Protein AF-A0A7C2SHT8-F1 (afdb_monomer_lite)

pLDDT: mean 88.05, std 17.6, range [36.91, 98.94]

Radius of gyration: 25.27 Å; chains: 1; bounding box: 117×39×57 Å

Secondary structure (DSSP, 8-state):
---------------------------PPP---EEEEEESS----TTPPTT---B-S--HHHHHHHHHHT-SSEEEEEES-B--HHHHHHHHHHHHTT-EEEEEE----SS-TT---HHHHHHHHHHHHHHHHHTTTTTT-TTSTTPPEEEESS-EEPP--HHHHHHTT--SS-TTSPEEEEEETTEEEEEEEEE-BPBP-TTT-SSEE--TTS----EEEEETTTEEEEES--BSHHHHTSSHHHHHHT---S---EEEEEE-HHHHHHHHHHHHHHHTSSSSS---

Sequence (288 aa):
MKSSYKNFVVVLLSVIFFSSCTKEIVKQQDFPSEINVYFNKDADTSYAFPNNKANFYVNFEDKLIHRINNASSTIDMMAYEINLPRLINSLITRASEGIQIRFIIDAKSYEEEFDDDTTSIERYTLMRLYLEQMSRGKDNIPGTDDDIMLLSDSPILAVADSTLRKKFNLPPLPIGYKRVNLKIGNKEISGHLLVDAELKDPRSCSNCYYSPGYQMHNKFAIIDTQWVFTGSWNFTVTGLYGSVEEMVRGELNGNQNHIIEIRNRDLSHIYLTEFNEMWGGSQFQPNP

Foldseek 3Di:
DDDDDDDDDDPDPDPPPPPPPPPPPPPPDDDDKDKAKEWCADDDQPPPDVPGGHHYVDQPLVVVLVLLQVFDAEKEWEFAAAQAVVSLVSLLVSQVVQHQAEYEYQQDACDPPPDPDPVVNVRNLSRLLSLQCQQCRPVLAHPDSSHHAYAYQWWHAHDQCLVVNVVSVHHSGSPNFDWDWAAEPNDTDTHGTSHYYDADPVVVDDRYHYHSPPTPHFGWMQGPLFKIKGWNAGNDCQRAQNDPVSVVVVHRPHDTIMMMIIGDNVVSVVVVVVSQVRQVHDDSHRDD

Structure (mmCIF, N/CA/C/O backbone):
data_AF-A0A7C2SHT8-F1
#
_entry.id   AF-A0A7C2SHT8-F1
#
loop_
_atom_site.group_PDB
_atom_site.id
_atom_site.type_symbol
_atom_site.label_atom_id
_atom_site.label_alt_id
_atom_site.label_comp_id
_atom_site.label_asym_id
_atom_site.label_entity_id
_atom_site.label_seq_id
_atom_site.pdbx_PDB_ins_code
_atom_site.Cartn_x
_atom_site.Cartn_y
_atom_site.Cartn_z
_atom_site.occupancy
_atom_site.B_iso_or_equiv
_atom_site.auth_seq_id
_atom_site.auth_comp_id
_atom_site.auth_asym_id
_atom_site.auth_atom_id
_atom_site.pdbx_PDB_model_num
ATOM 1 N N . MET A 1 1 ? -92.303 1.517 -12.898 1.00 39.50 1 MET A N 1
ATOM 2 C CA . MET A 1 1 ? -91.875 0.771 -14.104 1.00 39.50 1 MET A CA 1
ATOM 3 C C . MET A 1 1 ? -90.355 0.752 -14.135 1.00 39.50 1 MET A C 1
ATOM 5 O O . MET A 1 1 ? -89.749 1.765 -13.824 1.00 39.50 1 MET A O 1
ATOM 9 N N . LYS A 1 2 ? -89.777 -0.429 -14.374 1.00 39.84 2 LYS A N 1
ATOM 10 C CA . LYS A 1 2 ? -88.358 -0.785 -14.208 1.00 39.84 2 LYS A CA 1
ATOM 11 C C . LYS A 1 2 ? -87.400 0.187 -14.919 1.00 39.84 2 LYS A C 1
ATOM 13 O O . LYS A 1 2 ? -87.577 0.433 -16.105 1.00 39.84 2 LYS A O 1
ATOM 18 N N . SER A 1 3 ? -86.338 0.621 -14.240 1.00 36.91 3 SER A N 1
ATOM 19 C CA . SER A 1 3 ? -85.087 1.008 -14.903 1.00 36.91 3 SER A CA 1
ATOM 20 C C . SER A 1 3 ? -83.897 0.536 -14.072 1.00 36.91 3 SER A C 1
ATOM 22 O O . SER A 1 3 ? -83.869 0.670 -12.853 1.00 36.91 3 SER A O 1
ATOM 24 N N . SER A 1 4 ? -82.981 -0.116 -14.774 1.00 38.72 4 SER A N 1
ATOM 25 C CA . SER A 1 4 ? -81.871 -0.935 -14.304 1.00 38.72 4 SER A CA 1
ATOM 26 C C . SER A 1 4 ? -80.697 -0.078 -13.831 1.00 38.72 4 SER A C 1
ATOM 28 O O . SER A 1 4 ? -80.194 0.742 -14.595 1.00 38.72 4 SER A O 1
ATOM 30 N N . TYR A 1 5 ? -80.179 -0.341 -12.630 1.00 42.16 5 TYR A N 1
ATOM 31 C CA . TYR A 1 5 ? -78.836 0.097 -12.248 1.00 42.16 5 TYR A CA 1
ATOM 32 C C . TYR A 1 5 ? -77.812 -0.722 -13.046 1.00 42.16 5 TYR A C 1
ATOM 34 O O . TYR A 1 5 ? -77.812 -1.951 -12.985 1.00 42.16 5 TYR A O 1
ATOM 42 N N . LYS A 1 6 ? -76.973 -0.056 -13.846 1.00 43.25 6 LYS A N 1
ATOM 43 C CA . LYS A 1 6 ? -75.792 -0.668 -14.468 1.00 43.25 6 LYS A CA 1
ATOM 44 C C . LYS A 1 6 ? -74.603 -0.452 -13.534 1.00 43.25 6 LYS A C 1
ATOM 46 O O . LYS A 1 6 ? -74.179 0.682 -13.339 1.00 43.25 6 LYS A O 1
ATOM 51 N N . ASN A 1 7 ? -74.074 -1.539 -12.979 1.00 39.72 7 ASN A N 1
ATOM 52 C CA . ASN A 1 7 ? -72.793 -1.539 -12.277 1.00 39.72 7 ASN A CA 1
ATOM 53 C C . ASN A 1 7 ? -71.671 -1.276 -13.291 1.00 39.72 7 ASN A C 1
ATOM 55 O O . ASN A 1 7 ? -71.477 -2.064 -14.216 1.00 39.72 7 ASN A O 1
ATOM 59 N N . PHE A 1 8 ? -70.938 -0.177 -13.123 1.00 40.19 8 PHE A N 1
ATOM 60 C CA . PHE A 1 8 ? -69.673 0.054 -13.816 1.00 40.19 8 PHE A CA 1
ATOM 61 C C . PHE A 1 8 ? -68.566 -0.639 -13.016 1.00 40.19 8 PHE A C 1
ATOM 63 O O . PHE A 1 8 ? -68.214 -0.198 -11.925 1.00 40.19 8 PHE A O 1
ATOM 70 N N . VAL A 1 9 ? -68.036 -1.743 -13.540 1.00 42.69 9 VAL A N 1
ATOM 71 C CA . VAL A 1 9 ? -66.807 -2.356 -13.027 1.00 42.69 9 VAL A CA 1
ATOM 72 C C . VAL A 1 9 ? -65.640 -1.674 -13.735 1.00 42.69 9 VAL A C 1
ATOM 74 O O . VAL A 1 9 ? -65.467 -1.833 -14.941 1.00 42.69 9 VAL A O 1
ATOM 77 N N . VAL A 1 10 ? -64.852 -0.893 -12.997 1.00 44.25 10 VAL A N 1
ATOM 78 C CA . VAL A 1 10 ? -63.554 -0.400 -13.471 1.00 44.25 10 VAL A CA 1
ATOM 79 C C . VAL A 1 10 ? -62.559 -1.547 -13.316 1.00 44.25 10 VAL A C 1
ATOM 81 O O . VAL A 1 10 ? -62.163 -1.885 -12.204 1.00 44.25 10 VAL A O 1
ATOM 84 N N . VAL A 1 11 ? -62.181 -2.180 -14.426 1.00 42.53 11 VAL A N 1
ATOM 85 C CA . VAL A 1 11 ? -61.075 -3.144 -14.448 1.00 42.53 11 VAL A CA 1
ATOM 86 C C . VAL A 1 11 ? -59.777 -2.344 -14.521 1.00 42.53 11 VAL A C 1
ATOM 88 O O . VAL A 1 11 ? -59.417 -1.831 -15.578 1.00 42.53 11 VAL A O 1
ATOM 91 N N . LEU A 1 12 ? -59.089 -2.201 -13.387 1.00 42.59 12 LEU A N 1
ATOM 92 C CA . LEU A 1 12 ? -57.719 -1.695 -13.356 1.00 42.59 12 LEU A CA 1
ATOM 93 C C . LEU A 1 12 ? -56.803 -2.815 -13.880 1.00 42.59 12 LEU A C 1
ATOM 95 O O . LEU A 1 12 ? -56.555 -3.798 -13.185 1.00 42.59 12 LEU A O 1
ATOM 99 N N . LEU A 1 13 ? -56.338 -2.697 -15.123 1.00 38.59 13 LEU A N 1
ATOM 100 C CA . LEU A 1 13 ? -55.290 -3.559 -15.672 1.00 38.59 13 LEU A CA 1
ATOM 101 C C . LEU A 1 13 ? -53.957 -3.171 -15.021 1.00 38.59 13 LEU A C 1
ATOM 103 O O . LEU A 1 13 ? -53.279 -2.243 -15.456 1.00 38.59 13 LEU A O 1
ATOM 107 N N . SER A 1 14 ? -53.591 -3.869 -13.949 1.00 44.12 14 SER A N 1
ATOM 108 C CA . SER A 1 14 ? -52.241 -3.842 -13.395 1.00 44.12 14 SER A CA 1
ATOM 109 C C . SER A 1 14 ? -51.294 -4.541 -14.373 1.00 44.12 14 SER A C 1
ATOM 111 O O . SER A 1 14 ? -51.242 -5.767 -14.459 1.00 44.12 14 SER A O 1
ATOM 113 N N . VAL A 1 15 ? -50.543 -3.750 -15.141 1.00 45.53 15 VAL A N 1
ATOM 114 C CA . VAL A 1 15 ? -49.421 -4.248 -15.943 1.00 45.53 15 VAL A CA 1
ATOM 115 C C . VAL A 1 15 ? -48.313 -4.657 -14.975 1.00 45.53 15 VAL A C 1
ATOM 117 O O . VAL A 1 15 ? -47.564 -3.823 -14.471 1.00 45.53 15 VAL A O 1
ATOM 120 N N . ILE A 1 16 ? -48.241 -5.951 -14.671 1.00 48.62 16 ILE A N 1
ATOM 121 C CA . ILE A 1 16 ? -47.122 -6.542 -13.940 1.00 48.62 16 ILE A CA 1
ATOM 122 C C . ILE A 1 16 ? -45.951 -6.614 -14.921 1.00 48.62 16 ILE A C 1
ATOM 124 O O . ILE A 1 16 ? -45.905 -7.487 -15.788 1.00 48.62 16 ILE A O 1
ATOM 128 N N . PHE A 1 17 ? -45.009 -5.677 -14.808 1.00 41.19 17 PHE A N 1
ATOM 129 C CA . PHE A 1 17 ? -43.711 -5.803 -15.462 1.00 41.19 17 PHE A CA 1
ATOM 130 C C . PHE A 1 17 ? -42.945 -6.941 -14.785 1.00 41.19 17 PHE A C 1
ATOM 132 O O . PHE A 1 17 ? -42.323 -6.762 -13.740 1.00 41.19 17 PHE A O 1
ATOM 139 N N . PHE A 1 18 ? -42.981 -8.128 -15.388 1.00 38.00 18 PHE A N 1
ATOM 140 C CA . PHE A 1 18 ? -41.980 -9.148 -15.117 1.00 38.00 18 PHE A CA 1
ATOM 141 C C . PHE A 1 18 ? -40.659 -8.659 -15.714 1.00 38.00 18 PHE A C 1
ATOM 143 O O . PHE A 1 18 ? -40.374 -8.884 -16.888 1.00 38.00 18 PHE A O 1
ATOM 150 N N . SER A 1 19 ? -39.859 -7.956 -14.910 1.00 46.59 19 SER A N 1
ATOM 151 C CA . SER A 1 19 ? -38.436 -7.803 -15.198 1.00 46.59 19 SER A CA 1
ATOM 152 C C . SER A 1 19 ? -37.807 -9.184 -15.049 1.00 46.59 19 SER A C 1
ATOM 154 O O . SER A 1 19 ? -37.455 -9.625 -13.954 1.00 46.59 19 SER A O 1
ATOM 156 N N . SER A 1 20 ? -37.765 -9.924 -16.154 1.00 41.34 20 SER A N 1
ATOM 157 C CA . SER A 1 20 ? -36.906 -11.090 -16.270 1.00 41.34 20 SER A CA 1
ATOM 158 C C . SER A 1 20 ? -35.480 -10.579 -16.132 1.00 41.34 20 SER A C 1
ATOM 160 O O . SER A 1 20 ? -34.930 -10.017 -17.076 1.00 41.34 20 SER A O 1
ATOM 162 N N . CYS A 1 21 ? -34.888 -10.755 -14.952 1.00 50.38 21 CYS A N 1
ATOM 163 C CA . CYS A 1 21 ? -33.457 -10.592 -14.758 1.00 50.38 21 CYS A CA 1
ATOM 164 C C . CYS A 1 21 ? -32.767 -11.727 -15.523 1.00 50.38 21 CYS A C 1
ATOM 166 O O . CYS A 1 21 ? -32.438 -12.780 -14.975 1.00 50.38 21 CYS A O 1
ATOM 168 N N . THR A 1 22 ? -32.616 -11.554 -16.834 1.00 45.22 22 THR A N 1
ATOM 169 C CA . THR A 1 22 ? -31.641 -12.315 -17.596 1.00 45.22 22 THR A CA 1
ATOM 170 C C . THR A 1 22 ? -30.290 -11.914 -17.033 1.00 45.22 22 THR A C 1
ATOM 172 O O . THR A 1 22 ? -29.850 -10.783 -17.230 1.00 45.22 22 THR A O 1
ATOM 175 N N . LYS A 1 23 ? -29.630 -12.831 -16.316 1.00 45.66 23 LYS A N 1
ATOM 176 C CA . LYS A 1 23 ? -28.174 -12.789 -16.195 1.00 45.66 23 LYS A CA 1
ATOM 177 C C . LYS A 1 23 ? -27.640 -12.898 -17.618 1.00 45.66 23 LYS A C 1
ATOM 179 O O . LYS A 1 23 ? -27.427 -14.002 -18.114 1.00 45.66 23 LYS A O 1
ATOM 184 N N . GLU A 1 24 ? -27.495 -11.768 -18.304 1.00 42.88 24 GLU A N 1
ATOM 185 C CA . GLU A 1 24 ? -26.560 -11.706 -19.409 1.00 42.88 24 GLU A CA 1
ATOM 186 C C . GLU A 1 24 ? -25.228 -12.138 -18.812 1.00 42.88 24 GLU A C 1
ATOM 188 O O . GLU A 1 24 ? -24.682 -11.499 -17.912 1.00 42.88 24 GLU A O 1
ATOM 193 N N . ILE A 1 25 ? -24.750 -13.297 -19.253 1.00 46.72 25 ILE A N 1
ATOM 194 C CA . ILE A 1 25 ? -23.354 -13.651 -19.088 1.00 46.72 25 ILE A CA 1
ATOM 195 C C . ILE A 1 25 ? -22.633 -12.604 -19.926 1.00 46.72 25 ILE A C 1
ATOM 197 O O . ILE A 1 25 ? -22.494 -12.766 -21.138 1.00 46.72 25 ILE A O 1
ATOM 201 N N . VAL A 1 26 ? -22.254 -11.489 -19.299 1.00 46.22 26 VAL A N 1
ATOM 202 C CA . VAL A 1 26 ? -21.296 -10.559 -19.880 1.00 46.22 26 VAL A CA 1
ATOM 203 C C . VAL A 1 26 ? -20.081 -11.425 -20.163 1.00 46.22 26 VAL A C 1
ATOM 205 O O . VAL A 1 26 ? -19.393 -11.859 -19.240 1.00 46.22 26 VAL A O 1
ATOM 208 N N . LYS A 1 27 ? -19.867 -11.772 -21.436 1.00 46.16 27 LYS A N 1
ATOM 209 C CA . LYS A 1 27 ? -18.606 -12.362 -21.867 1.00 46.16 27 LYS A CA 1
ATOM 210 C C . LYS A 1 27 ? -17.545 -11.348 -21.476 1.00 46.16 27 LYS A C 1
ATOM 212 O O . LYS A 1 27 ? -17.446 -10.291 -22.094 1.00 46.16 27 LYS A O 1
ATOM 217 N N . GLN A 1 28 ? -16.831 -11.643 -20.395 1.00 62.34 28 GLN A N 1
ATOM 218 C CA . GLN A 1 28 ? -15.753 -10.808 -19.905 1.00 62.34 28 GLN A CA 1
ATOM 219 C C . GLN A 1 28 ? -14.772 -10.650 -21.063 1.00 62.34 28 GLN A C 1
ATOM 221 O O . GLN A 1 28 ? -14.310 -11.652 -21.603 1.00 62.34 28 GLN A O 1
ATOM 226 N N . GLN A 1 29 ? -14.553 -9.411 -21.504 1.00 66.38 29 GLN A N 1
ATOM 227 C CA . GLN A 1 29 ? -13.838 -9.118 -22.742 1.00 66.38 29 GLN A CA 1
ATOM 228 C C . GLN A 1 29 ? -12.510 -9.886 -22.788 1.00 66.38 29 GLN A C 1
ATOM 230 O O . GLN A 1 29 ? -11.730 -9.845 -21.831 1.00 66.38 29 GLN A O 1
ATOM 235 N N . ASP A 1 30 ? -12.279 -10.618 -23.877 1.00 79.75 30 ASP A N 1
ATOM 236 C CA . ASP A 1 30 ? -11.004 -11.293 -24.097 1.00 79.75 30 ASP A CA 1
ATOM 237 C C . ASP A 1 30 ? -9.918 -10.234 -24.310 1.00 79.75 30 ASP 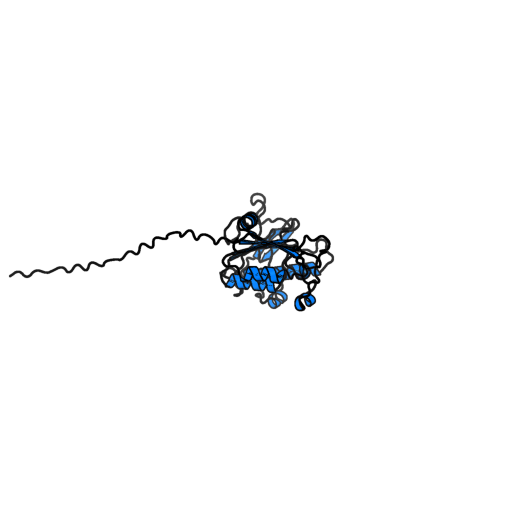A C 1
ATOM 239 O O . ASP A 1 30 ? -10.083 -9.293 -25.092 1.00 79.75 30 ASP A O 1
ATOM 243 N N . PHE A 1 31 ? -8.805 -10.382 -23.597 1.00 85.81 31 PHE A N 1
ATOM 244 C CA . PHE A 1 31 ? -7.618 -9.553 -23.754 1.00 85.81 31 PHE A CA 1
ATOM 245 C C . PHE A 1 31 ? -6.373 -10.436 -23.869 1.00 85.81 31 PHE A C 1
ATOM 247 O O . PHE A 1 31 ? -6.332 -11.517 -23.273 1.00 85.81 31 PHE A O 1
ATOM 254 N N . PRO A 1 32 ? -5.357 -10.005 -24.638 1.00 90.00 32 PRO A N 1
ATOM 255 C CA . PRO A 1 32 ? -4.105 -10.741 -24.725 1.00 90.00 32 PRO A CA 1
ATOM 256 C C . PRO A 1 32 ? -3.432 -10.800 -23.352 1.00 90.00 32 PRO A C 1
ATOM 258 O O . PRO A 1 32 ? -3.502 -9.848 -22.574 1.00 90.00 32 PRO A O 1
ATOM 261 N N . SER A 1 33 ? -2.774 -11.926 -23.073 1.00 94.94 33 SER A N 1
ATOM 262 C CA . SER A 1 33 ? -1.916 -12.030 -21.897 1.00 94.94 33 SER A CA 1
ATOM 263 C C . SER A 1 33 ? -0.585 -11.336 -22.149 1.00 94.94 33 SER A C 1
ATOM 265 O O . SER A 1 33 ? 0.016 -11.519 -23.207 1.00 94.94 33 SER A O 1
ATOM 267 N N . GLU A 1 34 ? -0.113 -10.576 -21.169 1.00 95.25 34 GLU A N 1
ATOM 268 C CA . GLU A 1 34 ? 1.172 -9.877 -21.226 1.00 95.25 34 GLU A CA 1
ATOM 269 C C . GLU A 1 34 ? 1.879 -9.937 -19.873 1.00 95.25 34 GLU A C 1
ATOM 271 O O . GLU A 1 34 ? 1.242 -9.959 -18.819 1.00 95.25 34 GLU A O 1
ATOM 276 N N . ILE A 1 35 ? 3.210 -9.985 -19.924 1.00 96.38 35 ILE A N 1
ATOM 277 C CA . ILE A 1 35 ? 4.089 -9.878 -18.762 1.00 96.38 35 ILE A CA 1
ATOM 278 C C . ILE A 1 35 ? 5.149 -8.843 -19.114 1.00 96.38 35 ILE A C 1
ATOM 280 O O . ILE A 1 35 ? 5.954 -9.054 -20.021 1.00 96.38 35 ILE A O 1
ATOM 284 N N . ASN A 1 36 ? 5.151 -7.734 -18.386 1.00 96.00 36 ASN A N 1
ATOM 285 C CA . ASN A 1 36 ? 6.115 -6.660 -18.536 1.00 96.00 36 ASN A CA 1
ATOM 286 C C . ASN A 1 36 ? 7.002 -6.604 -17.292 1.00 96.00 36 ASN A C 1
ATOM 288 O O . ASN A 1 36 ? 6.507 -6.479 -16.175 1.00 96.00 36 ASN A O 1
ATOM 292 N N . VAL A 1 37 ? 8.318 -6.674 -17.486 1.00 96.94 37 VAL A N 1
ATOM 293 C CA . VAL A 1 37 ? 9.300 -6.549 -16.401 1.00 96.94 37 VAL A CA 1
ATOM 294 C C . VAL A 1 37 ? 9.966 -5.185 -16.496 1.00 96.94 37 VAL A C 1
ATOM 296 O O . VAL A 1 37 ? 10.415 -4.786 -17.578 1.00 96.94 37 VAL A O 1
ATOM 299 N N . TYR A 1 38 ? 10.032 -4.482 -15.366 1.00 97.81 38 TYR A N 1
ATOM 300 C CA . TYR A 1 38 ? 10.606 -3.146 -15.270 1.00 97.81 38 TYR A CA 1
ATOM 301 C C . TYR A 1 38 ? 11.614 -3.049 -14.125 1.00 97.81 38 TYR A C 1
ATOM 303 O O . TYR A 1 38 ? 11.403 -3.602 -13.048 1.00 97.81 38 TYR A O 1
ATOM 311 N N . PHE A 1 39 ? 12.673 -2.277 -14.350 1.00 97.94 39 PHE A N 1
ATOM 312 C CA . PHE A 1 39 ? 13.717 -1.946 -13.384 1.00 97.94 39 PHE A CA 1
ATOM 313 C C . PHE A 1 39 ? 13.749 -0.426 -13.180 1.00 97.94 39 PHE A C 1
ATOM 315 O O . PHE A 1 39 ? 13.613 0.337 -14.139 1.00 97.94 39 PHE A O 1
ATOM 322 N N . ASN A 1 40 ? 13.931 0.045 -11.946 1.00 97.12 40 ASN A N 1
ATOM 323 C CA . ASN A 1 40 ? 14.030 1.485 -11.660 1.00 97.12 40 ASN A CA 1
ATOM 324 C C . ASN A 1 40 ? 15.451 2.023 -11.882 1.00 97.12 40 ASN A C 1
ATOM 326 O O . ASN A 1 40 ? 15.656 3.229 -11.985 1.00 97.12 40 ASN A O 1
ATOM 330 N N . LYS A 1 41 ? 16.424 1.118 -11.977 1.00 95.62 41 LYS A N 1
ATOM 331 C CA . LYS A 1 41 ? 17.848 1.381 -12.198 1.00 95.62 41 LYS A CA 1
ATOM 332 C C . LYS A 1 41 ? 18.305 0.693 -13.472 1.00 95.62 41 LYS A C 1
ATOM 334 O O . LYS A 1 41 ? 17.548 -0.094 -14.034 1.00 95.62 41 LYS A O 1
ATOM 339 N N . ASP A 1 42 ? 19.506 1.026 -13.923 1.00 94.00 42 ASP A N 1
ATOM 340 C CA . ASP A 1 42 ? 20.117 0.485 -15.129 1.00 94.00 42 ASP A CA 1
ATOM 341 C C . ASP A 1 42 ? 20.181 -1.046 -15.137 1.00 94.00 42 ASP A C 1
ATOM 343 O O . ASP A 1 42 ? 20.264 -1.706 -14.103 1.00 94.00 42 ASP A O 1
ATOM 347 N N . ALA A 1 43 ? 20.137 -1.601 -16.346 1.00 91.56 43 ALA A N 1
ATOM 348 C CA . ALA A 1 43 ? 20.284 -3.024 -16.595 1.00 91.56 43 ALA A CA 1
ATOM 349 C C . ALA A 1 43 ? 21.347 -3.243 -17.677 1.00 91.56 43 ALA A C 1
ATOM 351 O O . ALA A 1 43 ? 21.345 -2.564 -18.708 1.00 91.56 43 ALA A O 1
ATOM 352 N N . ASP A 1 44 ? 22.228 -4.222 -17.468 1.00 92.12 44 ASP A N 1
ATOM 353 C CA . ASP A 1 44 ? 23.159 -4.662 -18.504 1.00 92.12 44 ASP A CA 1
ATOM 354 C C . ASP A 1 44 ? 22.382 -5.370 -19.625 1.00 92.12 44 ASP A C 1
ATOM 356 O O . ASP A 1 44 ? 21.776 -6.424 -19.431 1.00 92.12 44 ASP A O 1
ATOM 360 N N . THR A 1 45 ? 22.391 -4.769 -20.815 1.00 93.44 45 THR A N 1
ATOM 361 C CA . THR A 1 45 ? 21.679 -5.285 -21.994 1.00 93.44 45 THR A CA 1
ATOM 362 C C . THR A 1 45 ? 22.596 -5.982 -22.995 1.00 93.44 45 THR A C 1
ATOM 364 O O . THR A 1 45 ? 22.134 -6.362 -24.071 1.00 93.44 45 THR A O 1
ATOM 367 N N . SER A 1 46 ? 23.872 -6.198 -22.659 1.00 94.62 46 SER A N 1
ATOM 368 C CA . SER A 1 46 ? 24.832 -6.883 -23.536 1.00 94.62 46 SER A CA 1
ATOM 369 C C . SER A 1 46 ? 24.449 -8.340 -23.837 1.00 94.62 46 SER A C 1
ATOM 371 O O . SER A 1 46 ? 24.802 -8.858 -24.895 1.00 94.62 46 SER A O 1
ATOM 373 N N . TYR A 1 47 ? 23.655 -8.963 -22.961 1.00 91.75 47 TYR A N 1
ATOM 374 C CA . TYR A 1 47 ? 23.143 -10.332 -23.103 1.00 91.75 47 TYR A CA 1
ATOM 375 C C . TYR A 1 47 ? 21.684 -10.408 -23.581 1.00 91.75 47 TYR A C 1
ATOM 377 O O . TYR A 1 47 ? 21.094 -11.488 -23.606 1.00 91.75 47 TYR A O 1
ATOM 385 N N . ALA A 1 48 ? 21.068 -9.277 -23.938 1.00 93.12 48 ALA A N 1
ATOM 386 C CA . ALA A 1 48 ? 19.677 -9.258 -24.375 1.00 93.12 48 ALA A CA 1
ATOM 387 C C . ALA A 1 48 ? 19.505 -9.935 -25.746 1.00 93.12 48 ALA A C 1
ATOM 389 O O . ALA A 1 48 ? 20.289 -9.711 -26.672 1.00 93.12 48 ALA A O 1
ATOM 390 N N . PHE A 1 49 ? 18.427 -10.709 -25.913 1.00 93.25 49 PHE A N 1
ATOM 391 C CA . PHE A 1 49 ? 18.021 -11.178 -27.240 1.00 93.25 49 PHE A CA 1
ATOM 392 C C . PHE A 1 49 ? 17.678 -9.988 -28.158 1.00 93.25 49 PHE A C 1
ATOM 394 O O . PHE A 1 49 ? 17.237 -8.937 -27.671 1.00 93.25 49 PHE A O 1
ATOM 401 N N . PRO A 1 50 ? 17.816 -10.136 -29.492 1.00 94.50 50 PRO A N 1
ATOM 402 C CA . PRO A 1 50 ? 17.378 -9.112 -30.436 1.00 94.50 50 PRO A CA 1
ATOM 403 C C . PRO A 1 50 ? 15.929 -8.680 -30.164 1.00 94.50 50 PRO A C 1
ATOM 405 O O . PRO A 1 50 ? 15.041 -9.519 -30.051 1.00 94.50 50 PRO A O 1
ATOM 408 N N . ASN A 1 51 ? 15.698 -7.367 -30.061 1.00 89.38 51 ASN A N 1
ATOM 409 C CA . ASN A 1 51 ? 14.398 -6.744 -29.758 1.00 89.38 51 ASN A CA 1
ATOM 410 C C . ASN A 1 51 ? 13.782 -7.082 -28.383 1.00 89.38 51 ASN A C 1
ATOM 412 O O . ASN A 1 51 ? 12.604 -6.812 -28.176 1.00 89.38 51 ASN A O 1
ATOM 416 N N . ASN A 1 52 ? 14.562 -7.608 -27.433 1.00 89.62 52 ASN A N 1
ATOM 417 C CA . ASN A 1 52 ? 14.103 -7.919 -26.075 1.00 89.62 52 ASN A CA 1
ATOM 418 C C . ASN A 1 52 ? 15.019 -7.287 -25.013 1.00 89.62 52 ASN A C 1
ATOM 420 O O . ASN A 1 52 ? 15.607 -7.971 -24.174 1.00 89.62 52 ASN A O 1
ATOM 424 N N . LYS A 1 53 ? 15.217 -5.969 -25.105 1.00 91.75 53 LYS A N 1
ATOM 425 C CA . LYS A 1 53 ? 16.006 -5.226 -24.115 1.00 91.75 53 LYS A CA 1
ATOM 426 C C . LYS A 1 53 ? 15.198 -5.033 -22.833 1.00 91.75 53 LYS A C 1
ATOM 428 O O . LYS A 1 53 ? 13.989 -4.832 -22.890 1.00 91.75 53 LYS A O 1
ATOM 433 N N . ALA A 1 54 ? 15.885 -5.051 -21.693 1.00 92.94 54 ALA A N 1
ATOM 434 C CA . ALA A 1 54 ? 15.276 -4.749 -20.403 1.00 92.94 54 ALA A CA 1
ATOM 435 C C . ALA A 1 54 ? 14.689 -3.328 -20.385 1.00 92.94 54 ALA A C 1
ATOM 437 O O . ALA A 1 54 ? 15.288 -2.394 -20.921 1.00 92.94 54 ALA A O 1
ATOM 438 N N . ASN A 1 55 ? 13.542 -3.162 -19.726 1.00 95.38 55 ASN A N 1
ATOM 439 C CA . ASN A 1 55 ? 12.953 -1.852 -19.476 1.00 95.38 55 ASN A CA 1
ATOM 440 C C . ASN A 1 55 ? 13.516 -1.298 -18.162 1.00 95.38 55 ASN A C 1
ATOM 442 O O . ASN A 1 55 ? 13.088 -1.718 -17.089 1.00 95.38 55 ASN A O 1
ATOM 446 N N . PHE A 1 56 ? 14.479 -0.387 -18.233 1.00 96.44 56 PHE A N 1
ATOM 447 C CA . PHE A 1 56 ? 15.139 0.191 -17.060 1.00 96.44 56 PHE A CA 1
ATOM 448 C C . PHE A 1 56 ? 14.901 1.706 -16.945 1.00 96.44 56 PHE A C 1
ATOM 450 O O . PHE A 1 56 ? 14.372 2.318 -17.872 1.00 96.44 56 PHE A O 1
ATOM 457 N N . TYR A 1 57 ? 15.262 2.302 -15.802 1.00 96.50 57 TYR A N 1
ATOM 458 C CA . TYR A 1 57 ? 14.902 3.682 -15.422 1.00 96.50 57 TYR A CA 1
ATOM 459 C C . TYR A 1 57 ? 13.393 3.958 -15.434 1.00 96.50 57 TYR A C 1
ATOM 461 O O . TYR A 1 57 ? 12.927 5.022 -15.843 1.00 96.50 57 TYR A O 1
ATOM 469 N N . VAL A 1 58 ? 12.611 2.981 -14.985 1.00 97.94 58 VAL A N 1
ATOM 470 C CA . VAL A 1 58 ? 11.154 3.084 -14.947 1.00 97.94 58 VAL A CA 1
ATOM 471 C C . VAL A 1 58 ? 10.696 3.561 -13.577 1.00 97.94 58 VAL A C 1
ATOM 473 O O . VAL A 1 58 ? 11.037 2.970 -12.555 1.00 97.94 58 VAL A O 1
ATOM 476 N N . ASN A 1 59 ? 9.867 4.603 -13.561 1.00 98.31 59 ASN A N 1
ATOM 477 C CA . ASN A 1 59 ? 9.177 5.027 -12.351 1.00 98.31 59 ASN A CA 1
ATOM 478 C C . ASN A 1 59 ? 8.027 4.050 -12.041 1.00 98.31 59 ASN A C 1
ATOM 480 O O . ASN A 1 59 ? 7.052 3.955 -12.790 1.00 98.31 59 ASN A O 1
ATOM 484 N N . PHE A 1 60 ? 8.153 3.302 -10.944 1.00 98.62 60 PHE A N 1
ATOM 485 C CA . PHE A 1 60 ? 7.175 2.288 -10.545 1.00 98.62 60 PHE A CA 1
ATOM 486 C C . PHE A 1 60 ? 5.884 2.880 -9.980 1.00 98.62 60 PHE A C 1
ATOM 488 O O . PHE A 1 60 ? 4.810 2.332 -10.229 1.00 98.62 60 PHE A O 1
ATOM 495 N N . GLU A 1 61 ? 5.973 4.010 -9.273 1.00 98.62 61 GLU A N 1
ATOM 496 C CA . GLU A 1 61 ? 4.805 4.720 -8.747 1.00 98.62 61 GLU A CA 1
ATOM 497 C C . GLU A 1 61 ? 3.898 5.172 -9.896 1.00 98.62 61 GLU A C 1
ATOM 499 O O . GLU A 1 61 ? 2.693 4.942 -9.848 1.00 98.62 61 GLU A O 1
ATOM 504 N N . ASP A 1 62 ? 4.471 5.710 -10.976 1.00 98.62 62 ASP A N 1
ATOM 505 C CA . ASP A 1 62 ? 3.702 6.125 -12.154 1.00 98.62 62 ASP A CA 1
ATOM 506 C C . ASP A 1 62 ? 2.997 4.945 -12.837 1.00 98.62 62 ASP A C 1
ATOM 508 O O . ASP A 1 62 ? 1.841 5.065 -13.253 1.00 98.62 62 ASP A O 1
ATOM 512 N N . LYS A 1 63 ? 3.666 3.787 -12.932 1.00 98.44 63 LYS A N 1
ATOM 513 C CA . LYS A 1 63 ? 3.079 2.563 -13.501 1.00 98.44 63 LYS A CA 1
ATOM 514 C C . LYS A 1 63 ? 1.892 2.073 -12.677 1.00 98.44 63 LYS A C 1
ATOM 516 O O . LYS A 1 63 ? 0.826 1.820 -13.238 1.00 98.44 63 LYS A O 1
ATOM 521 N N . LEU A 1 64 ? 2.058 1.982 -11.358 1.00 98.69 64 LEU A N 1
ATOM 522 C CA . LEU A 1 64 ? 1.003 1.508 -10.469 1.00 98.69 64 LEU A CA 1
ATOM 523 C C . LEU A 1 64 ? -0.177 2.492 -10.414 1.00 98.69 64 LEU A C 1
ATOM 525 O O . LEU A 1 64 ? -1.320 2.072 -10.586 1.00 98.69 64 LEU A O 1
ATOM 529 N N . ILE A 1 65 ? 0.083 3.800 -10.279 1.00 98.88 65 ILE A N 1
ATOM 530 C CA . ILE A 1 65 ? -0.963 4.840 -10.306 1.00 98.88 65 ILE A CA 1
ATOM 531 C C . ILE A 1 65 ? -1.736 4.803 -11.625 1.00 98.88 65 ILE A C 1
ATOM 533 O O . ILE A 1 65 ? -2.959 4.938 -11.628 1.00 98.88 65 ILE A O 1
ATOM 537 N N . HIS A 1 66 ? -1.057 4.585 -12.755 1.00 98.56 66 HIS A N 1
ATOM 538 C CA . HIS A 1 66 ? -1.741 4.445 -14.036 1.00 98.56 66 HIS A CA 1
ATOM 539 C C . HIS A 1 66 ? -2.752 3.285 -14.022 1.00 98.56 66 HIS A C 1
ATOM 541 O O . HIS A 1 66 ? -3.868 3.462 -14.509 1.00 98.56 66 HIS A O 1
ATOM 547 N N . ARG A 1 67 ? -2.415 2.126 -13.439 1.00 97.94 67 ARG A N 1
ATOM 548 C CA . ARG A 1 67 ? -3.358 0.999 -13.316 1.00 97.94 67 ARG A CA 1
ATOM 549 C C . ARG A 1 67 ? -4.493 1.286 -12.342 1.00 97.94 67 ARG A C 1
ATOM 551 O O . ARG A 1 67 ? -5.643 1.056 -12.700 1.00 97.94 67 ARG A O 1
ATOM 558 N N . ILE A 1 68 ? -4.191 1.860 -11.180 1.00 98.69 68 ILE A N 1
ATOM 559 C CA . ILE A 1 68 ? -5.190 2.259 -10.175 1.00 98.69 68 ILE A CA 1
ATOM 560 C C . ILE A 1 68 ? -6.219 3.227 -10.775 1.00 98.69 68 ILE A C 1
ATOM 562 O O . ILE A 1 68 ? -7.425 3.021 -10.648 1.00 98.69 68 ILE A O 1
ATOM 566 N N . ASN A 1 69 ? -5.760 4.240 -11.513 1.00 98.62 69 ASN A N 1
ATOM 567 C CA . ASN A 1 69 ? -6.641 5.229 -12.135 1.00 98.62 69 ASN A CA 1
ATOM 568 C C . ASN A 1 69 ? -7.537 4.649 -13.244 1.00 98.62 69 ASN A C 1
ATOM 570 O O . ASN A 1 69 ? -8.553 5.254 -13.573 1.00 98.62 69 ASN A O 1
ATOM 574 N N . ASN A 1 70 ? -7.180 3.493 -13.813 1.00 97.81 70 ASN A N 1
ATOM 575 C CA . ASN A 1 70 ? -7.976 2.794 -14.826 1.00 97.81 70 ASN A CA 1
ATOM 576 C C . ASN A 1 70 ? -8.797 1.625 -14.253 1.00 97.81 70 ASN A C 1
ATOM 578 O O . ASN A 1 70 ? -9.494 0.961 -15.017 1.00 97.81 70 ASN A O 1
ATOM 582 N N . ALA A 1 71 ? -8.727 1.368 -12.941 1.00 98.12 71 ALA A N 1
ATOM 583 C CA . ALA A 1 71 ? -9.552 0.359 -12.284 1.00 98.12 71 ALA A CA 1
ATOM 584 C C . ALA A 1 71 ? -11.040 0.683 -12.466 1.00 98.12 71 ALA A C 1
ATOM 586 O O . ALA A 1 71 ? -11.427 1.847 -12.442 1.00 98.12 71 ALA A O 1
ATOM 587 N N . SER A 1 72 ? -11.882 -0.327 -12.611 1.00 97.56 72 SER A N 1
ATOM 588 C CA . SER A 1 72 ? -13.318 -0.180 -12.873 1.00 97.56 72 SER A CA 1
ATOM 589 C C . SER A 1 72 ? -14.198 -0.758 -11.768 1.00 97.56 72 SER A C 1
ATOM 591 O O . SER A 1 72 ? -15.377 -0.423 -11.699 1.00 97.56 72 SER A O 1
ATOM 593 N N . SER A 1 73 ? -13.639 -1.599 -10.898 1.00 97.62 73 SER A N 1
ATOM 594 C CA . SER A 1 73 ? -14.392 -2.303 -9.864 1.00 97.62 73 SER A CA 1
ATOM 595 C C . SER A 1 73 ? -13.626 -2.469 -8.554 1.00 97.62 73 SER A C 1
ATOM 597 O O . SER A 1 73 ? -14.119 -2.057 -7.506 1.00 97.62 73 SER A O 1
ATOM 599 N N . THR A 1 74 ? -12.438 -3.075 -8.596 1.00 98.56 74 THR A N 1
ATOM 600 C CA . THR A 1 74 ? -11.780 -3.622 -7.402 1.00 98.56 74 THR A CA 1
ATOM 601 C C . THR A 1 74 ? -10.271 -3.453 -7.465 1.00 98.56 74 THR A C 1
ATOM 603 O O . THR A 1 74 ? -9.654 -3.574 -8.529 1.00 98.56 74 THR A O 1
ATOM 606 N N . ILE A 1 75 ? -9.681 -3.179 -6.305 1.00 98.88 75 ILE A N 1
ATOM 607 C CA . ILE A 1 75 ? -8.239 -3.158 -6.090 1.00 98.88 75 ILE A CA 1
ATOM 608 C C . ILE A 1 75 ? -7.940 -3.941 -4.807 1.00 98.88 75 ILE A C 1
ATOM 610 O O . ILE A 1 75 ? -8.392 -3.565 -3.730 1.00 98.88 75 ILE A O 1
ATOM 614 N N . ASP A 1 76 ? -7.141 -4.999 -4.912 1.00 98.94 76 ASP A N 1
ATOM 615 C CA . ASP A 1 76 ? -6.675 -5.782 -3.763 1.00 98.94 76 ASP A CA 1
ATOM 616 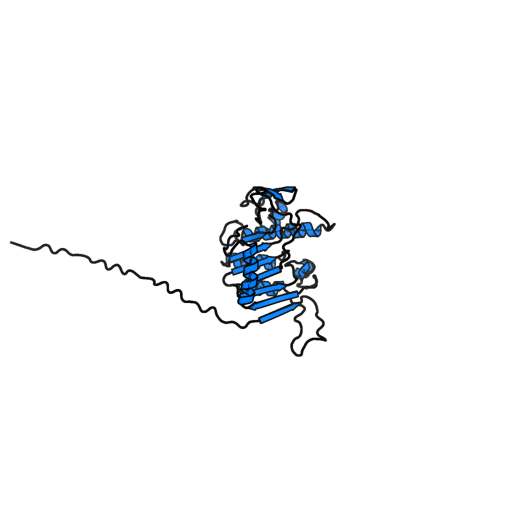C C . ASP A 1 76 ? -5.163 -5.635 -3.635 1.00 98.94 76 ASP A C 1
ATOM 618 O O . ASP A 1 76 ? -4.433 -5.942 -4.578 1.00 98.94 76 ASP A O 1
ATOM 622 N N . MET A 1 77 ? -4.666 -5.142 -2.503 1.00 98.69 77 MET A N 1
ATOM 623 C CA . MET A 1 77 ? -3.243 -4.840 -2.330 1.00 98.69 77 MET A CA 1
ATOM 624 C C . MET A 1 77 ? -2.648 -5.513 -1.104 1.00 98.69 77 MET A C 1
ATOM 626 O O . MET A 1 77 ? -3.251 -5.534 -0.040 1.00 98.69 77 MET A O 1
ATOM 630 N N . MET A 1 78 ? -1.419 -5.996 -1.236 1.00 98.44 78 MET A N 1
ATOM 631 C CA . MET A 1 78 ? -0.565 -6.365 -0.115 1.00 98.44 78 MET A CA 1
ATOM 632 C C . MET A 1 78 ? 0.722 -5.562 -0.177 1.00 98.44 78 MET A C 1
ATOM 634 O O . MET A 1 78 ? 1.365 -5.503 -1.230 1.00 98.44 78 MET A O 1
ATOM 638 N N . ALA A 1 79 ? 1.127 -4.976 0.942 1.00 97.94 79 ALA A N 1
ATOM 639 C CA . ALA A 1 79 ? 2.408 -4.295 1.026 1.00 97.94 79 ALA A CA 1
ATOM 640 C C . ALA A 1 79 ? 3.094 -4.567 2.356 1.00 97.94 79 ALA A C 1
ATOM 642 O O . ALA A 1 79 ? 2.484 -4.492 3.412 1.00 97.94 79 ALA A O 1
ATOM 643 N N . TYR A 1 80 ? 4.400 -4.780 2.301 1.00 96.56 80 TYR A N 1
ATOM 644 C CA . TYR A 1 80 ? 5.228 -4.774 3.499 1.00 96.56 80 TYR A CA 1
ATOM 645 C C . TYR A 1 80 ? 5.405 -3.360 4.067 1.00 96.56 80 TYR A C 1
ATOM 647 O O . TYR A 1 80 ? 5.503 -3.189 5.270 1.00 96.56 80 TYR A O 1
ATOM 655 N N . GLU A 1 81 ? 5.497 -2.324 3.234 1.00 95.88 81 GLU A N 1
ATOM 656 C CA . GLU A 1 81 ? 5.591 -0.931 3.694 1.00 95.88 81 GLU A CA 1
ATOM 657 C C . GLU A 1 81 ? 5.051 0.014 2.615 1.00 95.88 81 GLU A C 1
ATOM 659 O O . GLU A 1 81 ? 5.250 -0.229 1.418 1.00 95.88 81 GLU A O 1
ATOM 664 N N . ILE A 1 82 ? 4.399 1.101 3.040 1.00 98.00 82 ILE A N 1
ATOM 665 C CA . ILE A 1 82 ? 3.903 2.164 2.161 1.00 98.00 82 ILE A CA 1
ATOM 666 C C . ILE A 1 82 ? 4.108 3.552 2.783 1.00 98.00 82 ILE A C 1
ATOM 668 O O . ILE A 1 82 ? 3.755 3.789 3.935 1.00 98.00 82 ILE A O 1
ATOM 672 N N . ASN A 1 83 ? 4.664 4.497 2.019 1.00 97.25 83 ASN A N 1
ATOM 673 C CA . ASN A 1 83 ? 4.727 5.913 2.414 1.00 97.25 83 ASN A CA 1
ATOM 674 C C . ASN A 1 83 ? 4.755 6.903 1.229 1.00 97.25 83 ASN A C 1
ATOM 676 O O . ASN A 1 83 ? 5.163 8.054 1.388 1.00 97.25 83 ASN A O 1
ATOM 680 N N . LEU A 1 84 ? 4.305 6.468 0.048 1.00 98.31 84 LEU A N 1
ATOM 681 C CA . LEU A 1 84 ? 4.260 7.280 -1.170 1.00 98.31 84 LEU A CA 1
ATOM 682 C C . LEU A 1 84 ? 2.969 8.111 -1.274 1.00 98.31 84 LEU A C 1
ATOM 684 O O . LEU A 1 84 ? 1.901 7.552 -1.541 1.00 98.31 84 LEU A O 1
ATOM 688 N N . PRO A 1 85 ? 3.028 9.445 -1.112 1.00 98.06 85 PRO A N 1
ATOM 689 C CA . PRO A 1 85 ? 1.826 10.269 -1.008 1.00 98.06 85 PRO A CA 1
ATOM 690 C C . PRO A 1 85 ? 0.978 10.286 -2.284 1.00 98.06 85 PRO A C 1
ATOM 692 O O . PRO A 1 85 ? -0.247 10.354 -2.189 1.00 98.06 85 PRO A O 1
ATOM 695 N N . ARG A 1 86 ? 1.573 10.214 -3.488 1.00 98.56 86 ARG A N 1
ATOM 696 C CA . ARG A 1 86 ? 0.775 10.209 -4.731 1.00 98.56 86 ARG A CA 1
ATOM 697 C C . ARG A 1 86 ? 0.005 8.901 -4.871 1.00 98.56 86 ARG A C 1
ATOM 699 O O . ARG A 1 86 ? -1.156 8.935 -5.273 1.00 98.56 86 ARG A O 1
ATOM 706 N N . LEU A 1 87 ? 0.623 7.779 -4.500 1.00 98.81 87 LEU A N 1
ATOM 707 C CA . LEU A 1 87 ? -0.039 6.478 -4.473 1.00 98.81 87 LEU A CA 1
ATOM 708 C C . LEU A 1 87 ? -1.214 6.465 -3.485 1.00 98.81 87 LEU A C 1
ATOM 710 O O . LEU A 1 87 ? -2.321 6.098 -3.866 1.00 98.81 87 LEU A O 1
ATOM 714 N N . ILE A 1 88 ? -1.004 6.940 -2.255 1.00 98.81 88 ILE A N 1
ATOM 715 C CA . ILE A 1 88 ? -2.051 7.019 -1.221 1.00 98.81 88 ILE A CA 1
ATOM 716 C C . ILE A 1 88 ? -3.222 7.899 -1.680 1.00 98.81 88 ILE A C 1
ATOM 718 O O . ILE A 1 88 ? -4.377 7.482 -1.615 1.00 98.81 88 ILE A O 1
ATOM 722 N N . ASN A 1 89 ? -2.932 9.083 -2.230 1.00 98.75 89 ASN A N 1
ATOM 723 C CA . ASN A 1 89 ? -3.961 9.988 -2.748 1.00 98.75 89 ASN A CA 1
ATOM 724 C C . ASN A 1 89 ? -4.739 9.389 -3.929 1.00 98.75 89 ASN A C 1
ATOM 726 O O . ASN A 1 89 ? -5.943 9.623 -4.052 1.00 98.75 89 ASN A O 1
ATOM 730 N N . SER A 1 90 ? -4.069 8.630 -4.802 1.00 98.88 90 SER A N 1
ATOM 731 C CA . SER A 1 90 ? -4.715 7.926 -5.913 1.00 98.88 90 SER A CA 1
ATOM 732 C C . SER A 1 90 ? -5.678 6.861 -5.387 1.00 98.88 90 SER A C 1
ATOM 734 O O . SER A 1 90 ? -6.833 6.849 -5.803 1.00 98.88 90 SER A O 1
ATOM 736 N N . LEU A 1 91 ? -5.266 6.056 -4.403 1.00 98.94 91 LEU A N 1
ATOM 737 C CA . LEU A 1 91 ? -6.127 5.046 -3.779 1.00 98.94 91 LEU A CA 1
ATOM 738 C C . LEU A 1 91 ? -7.362 5.670 -3.113 1.00 98.94 91 LEU A C 1
ATOM 740 O O . LEU A 1 91 ? -8.478 5.279 -3.441 1.00 98.94 91 LEU A O 1
ATOM 744 N N . ILE A 1 92 ? -7.187 6.691 -2.266 1.00 98.88 92 ILE A N 1
ATOM 745 C CA . ILE A 1 92 ? -8.309 7.407 -1.622 1.00 98.88 92 ILE A CA 1
ATOM 746 C C . ILE A 1 92 ? -9.246 8.016 -2.675 1.00 98.88 92 ILE A C 1
ATOM 748 O O . ILE A 1 92 ? -10.469 7.988 -2.542 1.00 98.88 92 ILE A O 1
ATOM 752 N N . THR A 1 93 ? -8.687 8.552 -3.764 1.00 98.88 93 THR A N 1
ATOM 753 C CA . THR A 1 93 ? -9.493 9.098 -4.861 1.00 98.88 93 THR A CA 1
ATOM 754 C C . THR A 1 93 ? -10.343 8.022 -5.519 1.00 98.88 93 THR A C 1
ATOM 756 O O . THR A 1 93 ? -11.544 8.232 -5.667 1.00 98.88 93 THR A O 1
ATOM 759 N N . ARG A 1 94 ? -9.764 6.863 -5.842 1.00 98.75 94 ARG A N 1
ATOM 760 C CA . ARG A 1 94 ? -10.511 5.761 -6.456 1.00 98.75 94 ARG A CA 1
ATOM 761 C C . ARG A 1 94 ? -11.556 5.167 -5.516 1.00 98.75 94 ARG A C 1
ATOM 763 O O . ARG A 1 94 ? -12.661 4.898 -5.979 1.00 98.75 94 ARG A O 1
ATOM 770 N N . ALA A 1 95 ? -11.258 5.046 -4.222 1.00 98.81 95 ALA A N 1
ATOM 771 C CA . ALA A 1 95 ? -12.237 4.626 -3.219 1.00 98.81 95 ALA A CA 1
ATOM 772 C C . ALA A 1 95 ? -13.455 5.567 -3.196 1.00 98.81 95 ALA A C 1
ATOM 774 O O . ALA A 1 95 ? -14.586 5.121 -3.367 1.00 98.81 95 ALA A O 1
ATOM 775 N N . SER A 1 96 ? -13.226 6.886 -3.174 1.00 98.69 96 SER A N 1
ATOM 776 C CA . SER A 1 96 ? -14.308 7.886 -3.250 1.00 98.69 96 SER A CA 1
ATOM 777 C C . SER A 1 96 ? -15.104 7.898 -4.560 1.00 98.69 96 SER A C 1
ATOM 779 O O . SER A 1 96 ? -16.162 8.515 -4.643 1.00 98.69 96 SER A O 1
ATOM 781 N N . GLU A 1 97 ? -14.590 7.241 -5.599 1.00 98.44 97 GLU A N 1
ATOM 782 C CA . GLU A 1 97 ? -15.251 7.072 -6.894 1.00 98.44 97 GLU A CA 1
ATOM 783 C C . GLU A 1 97 ? -15.965 5.709 -6.996 1.00 98.44 97 GLU A C 1
ATOM 785 O O . GLU A 1 97 ? -16.435 5.337 -8.072 1.00 98.44 97 GLU A O 1
ATOM 790 N N . GLY A 1 98 ? -16.070 4.979 -5.879 1.00 98.19 98 GLY A N 1
ATOM 791 C CA . GLY A 1 98 ? -16.803 3.719 -5.755 1.00 98.19 98 GLY A CA 1
ATOM 792 C C . GLY A 1 98 ? -15.987 2.464 -6.066 1.00 98.19 98 GLY A C 1
ATOM 793 O O . GLY A 1 98 ? -16.566 1.382 -6.168 1.00 98.19 98 GLY A O 1
ATOM 794 N N . ILE A 1 99 ? -14.664 2.577 -6.236 1.00 98.62 99 ILE A N 1
ATOM 795 C CA . ILE A 1 99 ? -13.792 1.406 -6.383 1.00 98.62 99 ILE A CA 1
ATOM 796 C C . ILE A 1 99 ? -13.588 0.770 -5.015 1.00 98.62 99 ILE A C 1
ATOM 798 O O . ILE A 1 99 ? -13.105 1.414 -4.091 1.00 98.62 99 ILE A O 1
ATOM 802 N N . GLN A 1 100 ? -13.907 -0.514 -4.895 1.00 98.56 100 GLN A N 1
ATOM 803 C CA . GLN A 1 100 ? -13.677 -1.246 -3.655 1.00 98.56 100 GLN A CA 1
ATOM 804 C C . GLN A 1 100 ? -12.189 -1.554 -3.516 1.00 98.56 100 GLN A C 1
ATOM 806 O O . GLN A 1 100 ? -11.611 -2.218 -4.379 1.00 98.56 100 GLN A O 1
ATOM 811 N N . ILE A 1 101 ? -11.573 -1.079 -2.434 1.00 98.88 101 ILE A N 1
ATOM 812 C CA . ILE A 1 101 ? -10.157 -1.315 -2.151 1.00 98.88 101 ILE A CA 1
ATOM 813 C C . ILE A 1 101 ? -10.002 -2.105 -0.851 1.00 98.88 101 ILE A C 1
ATOM 815 O O . ILE A 1 101 ? -10.443 -1.654 0.207 1.00 98.88 101 ILE A O 1
ATOM 819 N N . ARG A 1 102 ? -9.350 -3.268 -0.937 1.00 98.88 102 ARG A N 1
ATOM 820 C CA . ARG A 1 102 ? -8.934 -4.082 0.213 1.00 98.88 102 ARG A CA 1
ATOM 821 C C . ARG A 1 102 ? -7.417 -4.055 0.315 1.00 98.88 102 ARG A C 1
ATOM 823 O O . ARG A 1 102 ? -6.726 -4.240 -0.688 1.00 98.88 102 ARG A O 1
ATOM 830 N N . PHE A 1 103 ? -6.883 -3.822 1.506 1.00 98.81 103 PHE A N 1
ATOM 831 C CA . PHE A 1 103 ? -5.447 -3.650 1.690 1.00 98.81 103 PHE A CA 1
ATOM 832 C C . PHE A 1 103 ? -4.941 -4.388 2.929 1.00 98.81 103 PHE A C 1
ATOM 834 O O . PHE A 1 103 ? -5.344 -4.091 4.050 1.00 98.81 103 PHE A O 1
ATOM 841 N N . ILE A 1 104 ? -4.023 -5.331 2.714 1.00 98.31 104 ILE A N 1
ATOM 842 C CA . ILE A 1 104 ? -3.281 -6.012 3.773 1.00 98.31 104 ILE A CA 1
ATOM 843 C C . ILE A 1 104 ? -1.892 -5.378 3.909 1.00 98.31 104 ILE A C 1
ATOM 845 O O . ILE A 1 104 ? -1.173 -5.204 2.921 1.00 98.31 104 ILE A O 1
ATOM 849 N N . ILE A 1 105 ? -1.504 -5.035 5.133 1.00 97.31 105 ILE A N 1
ATOM 850 C CA . ILE A 1 105 ? -0.259 -4.322 5.439 1.00 97.31 105 ILE A CA 1
ATOM 851 C C . ILE A 1 105 ? 0.470 -4.987 6.610 1.00 97.31 105 ILE A C 1
ATOM 853 O O . ILE A 1 105 ? -0.158 -5.456 7.553 1.00 97.31 105 ILE A O 1
ATOM 857 N N . ASP A 1 106 ? 1.798 -5.035 6.555 1.00 95.50 106 ASP A N 1
ATOM 858 C CA . ASP A 1 106 ? 2.613 -5.466 7.698 1.00 95.50 106 ASP A CA 1
ATOM 859 C C . ASP A 1 106 ? 2.508 -4.430 8.825 1.00 95.50 106 ASP A C 1
ATOM 861 O O . ASP A 1 106 ? 2.639 -3.222 8.596 1.00 95.50 106 ASP A O 1
ATOM 865 N N . ALA A 1 107 ? 2.258 -4.889 10.047 1.00 92.81 107 ALA A N 1
ATOM 866 C CA . ALA A 1 107 ? 1.995 -4.016 11.184 1.00 92.81 107 ALA A CA 1
ATOM 867 C C . ALA A 1 107 ? 3.207 -3.187 11.613 1.00 92.81 107 ALA A C 1
ATOM 869 O O . ALA A 1 107 ? 3.038 -2.128 12.228 1.00 92.81 107 ALA A O 1
ATOM 870 N N . LYS A 1 108 ? 4.412 -3.665 11.277 1.00 89.69 108 LYS A N 1
ATOM 871 C CA . LYS A 1 108 ? 5.700 -3.223 11.809 1.00 89.69 108 LYS A CA 1
ATOM 872 C C . LYS A 1 108 ? 5.786 -3.328 13.326 1.00 89.69 108 LYS A C 1
ATOM 874 O O . LYS A 1 108 ? 4.803 -3.363 14.064 1.00 89.69 108 LYS A O 1
ATOM 879 N N . SER A 1 109 ? 7.016 -3.367 13.820 1.00 77.81 109 SER A N 1
ATOM 880 C CA . SER A 1 109 ? 7.241 -3.219 15.252 1.00 77.81 109 SER A CA 1
ATOM 881 C C . SER A 1 109 ? 6.879 -1.800 15.699 1.00 77.81 109 SER A C 1
ATOM 883 O O . SER A 1 109 ? 7.229 -0.818 15.043 1.00 77.81 109 SER A O 1
ATOM 885 N N . TYR A 1 110 ? 6.218 -1.698 16.853 1.00 67.25 110 TYR A N 1
ATOM 886 C CA . TYR A 1 110 ? 6.054 -0.435 17.584 1.00 67.25 110 TYR A CA 1
ATOM 887 C C . TYR A 1 110 ? 7.338 0.018 18.279 1.00 67.25 110 TYR A C 1
ATOM 889 O O . TYR A 1 110 ? 7.377 1.106 18.850 1.00 67.25 110 TYR A O 1
ATOM 897 N N . GLU A 1 111 ? 8.348 -0.843 18.282 1.00 61.75 111 GLU A N 1
ATOM 898 C CA . GLU A 1 111 ? 9.550 -0.706 19.079 1.00 61.75 111 GLU A CA 1
ATOM 899 C C . GLU A 1 111 ? 10.802 -0.654 18.216 1.00 61.75 111 GLU A C 1
ATOM 901 O O . GLU A 1 111 ? 10.874 -1.273 17.153 1.00 61.75 111 GLU A O 1
ATOM 906 N N . GLU A 1 112 ? 11.802 0.028 18.766 1.00 50.75 112 GLU A N 1
ATOM 907 C CA . GLU A 1 112 ? 13.199 0.156 18.334 1.00 50.75 112 GLU A CA 1
ATOM 908 C C . GLU A 1 112 ? 13.982 -1.172 18.376 1.00 50.75 112 GLU A C 1
ATOM 910 O O . GLU A 1 112 ? 15.181 -1.196 18.648 1.00 50.75 112 GLU A O 1
ATOM 915 N N . GLU A 1 113 ? 13.333 -2.322 18.189 1.00 43.38 113 GLU A N 1
ATOM 916 C CA . GLU A 1 113 ? 14.035 -3.597 18.314 1.00 43.38 113 GLU A CA 1
ATOM 917 C C . GLU A 1 113 ? 14.910 -3.840 17.066 1.00 43.38 113 GLU A C 1
ATOM 919 O O . GLU A 1 113 ? 14.434 -4.306 16.033 1.00 43.38 113 GLU A O 1
ATOM 924 N N . PHE A 1 114 ? 16.210 -3.550 17.238 1.00 43.66 114 PHE A N 1
ATOM 925 C CA . PHE A 1 114 ? 17.378 -3.882 16.398 1.00 43.66 114 PHE A CA 1
ATOM 926 C C . PHE A 1 114 ? 17.793 -2.925 15.273 1.00 43.66 114 PHE A C 1
ATOM 928 O O . PHE A 1 114 ? 18.584 -3.323 14.418 1.00 43.66 114 PHE A O 1
ATOM 935 N N . ASP A 1 115 ? 17.373 -1.664 15.302 1.00 42.75 115 ASP A N 1
ATOM 936 C CA . ASP A 1 115 ? 17.938 -0.653 14.403 1.00 42.75 115 ASP A CA 1
ATOM 937 C C . ASP A 1 115 ? 18.136 0.648 15.190 1.00 42.75 115 ASP A C 1
ATOM 939 O O . ASP A 1 115 ? 17.162 1.254 15.627 1.00 42.75 115 ASP A O 1
ATOM 943 N N . ASP A 1 116 ? 19.384 1.102 15.364 1.00 42.97 116 ASP A N 1
ATOM 944 C CA . ASP A 1 116 ? 19.745 2.428 15.926 1.00 42.97 116 ASP A CA 1
ATOM 945 C C . ASP A 1 116 ? 19.269 3.595 15.016 1.00 42.97 116 ASP A C 1
ATOM 947 O O . ASP A 1 116 ? 19.717 4.740 15.117 1.00 42.97 116 ASP A O 1
ATOM 951 N N . ASP A 1 117 ? 18.370 3.300 14.081 1.00 54.19 117 ASP A N 1
ATOM 952 C CA . ASP A 1 117 ? 17.891 4.168 13.030 1.00 54.19 117 ASP A CA 1
ATOM 953 C C . ASP A 1 117 ? 16.527 4.759 13.408 1.00 54.19 117 ASP A C 1
ATOM 955 O O . ASP A 1 117 ? 15.458 4.199 13.135 1.00 54.19 117 ASP A O 1
ATOM 959 N N . THR A 1 118 ? 16.559 5.954 14.004 1.00 59.31 118 THR A N 1
ATOM 960 C CA . THR A 1 118 ? 15.362 6.755 14.304 1.00 59.31 118 THR A CA 1
ATOM 961 C C . THR A 1 118 ? 14.488 7.000 13.070 1.00 59.31 118 THR A C 1
ATOM 963 O O . THR A 1 118 ? 13.290 7.262 13.214 1.00 59.31 118 THR A O 1
ATOM 966 N N . THR A 1 119 ? 15.032 6.863 11.853 1.00 70.44 119 THR A N 1
ATOM 967 C CA . THR A 1 119 ? 14.254 7.039 10.625 1.00 70.44 119 THR A CA 1
ATOM 968 C C . THR A 1 119 ? 13.192 5.953 10.458 1.00 70.44 119 THR A C 1
ATOM 970 O O . THR A 1 119 ? 12.110 6.245 9.950 1.00 70.44 119 THR A O 1
ATOM 973 N N . SER A 1 120 ? 13.414 4.726 10.943 1.00 72.38 120 SER A N 1
ATOM 974 C CA . SER A 1 120 ? 12.430 3.640 10.832 1.00 72.38 120 SER A CA 1
ATOM 975 C C . SER A 1 120 ? 11.166 3.919 11.662 1.00 72.38 120 SER A C 1
ATOM 977 O O . SER A 1 120 ? 10.051 3.722 11.173 1.00 72.38 120 SER A O 1
ATOM 979 N N . ILE A 1 121 ? 11.304 4.486 12.867 1.00 76.50 121 ILE A N 1
ATOM 980 C CA . ILE A 1 121 ? 10.160 4.894 13.709 1.00 76.50 121 ILE A CA 1
ATOM 981 C C . ILE A 1 121 ? 9.344 5.995 13.028 1.00 76.50 121 ILE A C 1
ATOM 983 O O . ILE A 1 121 ? 8.106 5.967 13.032 1.00 76.50 121 ILE A O 1
ATOM 987 N N . GLU A 1 122 ? 10.029 6.975 12.438 1.00 86.25 122 GLU A N 1
ATOM 988 C CA . GLU A 1 122 ? 9.388 8.065 11.709 1.00 86.25 122 GLU A CA 1
ATOM 989 C C . GLU A 1 122 ? 8.639 7.534 10.480 1.00 86.25 122 GLU A C 1
ATOM 991 O O . GLU A 1 122 ? 7.474 7.890 10.281 1.00 86.25 122 GLU A O 1
ATOM 996 N N . ARG A 1 123 ? 9.244 6.615 9.710 1.00 89.38 123 ARG A N 1
ATOM 997 C CA . ARG A 1 123 ? 8.602 5.968 8.552 1.00 89.38 123 ARG A CA 1
ATOM 998 C C . ARG A 1 123 ? 7.359 5.174 8.944 1.00 89.38 123 ARG A C 1
ATOM 1000 O O . ARG A 1 123 ? 6.332 5.302 8.280 1.00 89.38 123 ARG A O 1
ATOM 1007 N N . TYR A 1 124 ? 7.401 4.392 10.020 1.00 91.56 124 TYR A N 1
ATOM 1008 C CA . TYR A 1 124 ? 6.241 3.599 10.446 1.00 91.56 124 TYR A CA 1
ATOM 1009 C C . TYR A 1 124 ? 5.158 4.471 11.087 1.00 91.56 124 TYR A C 1
ATOM 1011 O O . TYR A 1 124 ? 3.964 4.224 10.919 1.00 91.56 124 TYR A O 1
ATOM 1019 N N . THR A 1 125 ? 5.539 5.563 11.753 1.00 94.31 125 THR A N 1
ATOM 1020 C CA . THR A 1 125 ? 4.578 6.579 12.202 1.00 94.31 125 THR A CA 1
ATOM 1021 C C . THR A 1 125 ? 3.890 7.257 11.022 1.00 94.31 125 THR A C 1
ATOM 1023 O O . THR A 1 125 ? 2.667 7.385 11.038 1.00 94.31 125 THR A O 1
ATOM 1026 N N . LEU A 1 126 ? 4.646 7.614 9.983 1.00 95.69 126 LEU A N 1
ATOM 1027 C CA . LEU A 1 126 ? 4.116 8.141 8.729 1.00 95.69 126 LEU A CA 1
ATOM 1028 C C . LEU A 1 126 ? 3.163 7.147 8.051 1.00 95.69 126 LEU A C 1
ATOM 1030 O O . LEU A 1 126 ? 2.059 7.528 7.671 1.00 95.69 126 LEU A O 1
ATOM 1034 N N . MET A 1 127 ? 3.546 5.871 7.968 1.00 97.06 127 MET A N 1
ATOM 1035 C CA . MET A 1 127 ? 2.702 4.809 7.416 1.00 97.06 127 MET A CA 1
ATOM 1036 C C . MET A 1 127 ? 1.357 4.727 8.148 1.00 97.06 127 MET A C 1
ATOM 1038 O O . MET A 1 127 ? 0.316 4.746 7.503 1.00 97.06 127 MET A O 1
ATOM 1042 N N . ARG A 1 128 ? 1.345 4.726 9.488 1.00 97.62 128 ARG A N 1
ATOM 1043 C CA . ARG A 1 128 ? 0.095 4.700 10.275 1.00 97.62 128 ARG A CA 1
ATOM 1044 C C . ARG A 1 128 ? -0.794 5.922 10.040 1.00 97.62 128 ARG A C 1
ATOM 1046 O O . ARG A 1 128 ? -2.011 5.781 10.019 1.00 97.62 128 ARG A O 1
ATOM 1053 N N . LEU A 1 129 ? -0.208 7.110 9.866 1.00 98.44 129 LEU A N 1
ATOM 1054 C CA . LEU A 1 129 ? -0.970 8.319 9.529 1.00 98.44 129 LEU A CA 1
ATOM 1055 C C . LEU A 1 129 ? -1.633 8.175 8.154 1.00 98.44 129 LEU A C 1
ATOM 1057 O O . LEU A 1 129 ? -2.806 8.504 8.010 1.00 98.44 129 LEU A O 1
ATOM 1061 N N . TYR A 1 130 ? -0.920 7.619 7.173 1.00 98.69 130 TYR A N 1
ATOM 1062 C CA . TYR A 1 130 ? -1.482 7.344 5.854 1.00 98.69 130 TYR A CA 1
ATOM 1063 C C . TYR A 1 130 ? -2.556 6.255 5.868 1.00 98.69 130 TYR A C 1
ATOM 1065 O O . TYR A 1 130 ? -3.598 6.443 5.250 1.00 98.69 130 TYR A O 1
ATOM 1073 N N . LEU A 1 131 ? -2.362 5.164 6.614 1.00 98.75 131 LEU A N 1
ATOM 1074 C CA . LEU A 1 131 ? -3.392 4.135 6.805 1.00 98.75 131 LEU A CA 1
ATOM 1075 C C . LEU A 1 131 ? -4.665 4.727 7.430 1.00 98.75 131 LEU A C 1
ATOM 1077 O O . LEU A 1 131 ? -5.779 4.383 7.037 1.00 98.75 131 LEU A O 1
ATOM 1081 N N . GLU A 1 132 ? -4.527 5.678 8.354 1.00 98.75 132 GLU A N 1
ATOM 1082 C CA . GLU A 1 132 ? -5.687 6.381 8.894 1.00 98.75 132 GLU A CA 1
ATOM 1083 C C . GLU A 1 132 ? -6.376 7.270 7.854 1.00 98.75 132 GLU A C 1
ATOM 1085 O O . GLU A 1 132 ? -7.596 7.253 7.775 1.00 98.75 132 GLU A O 1
ATOM 1090 N N . GLN A 1 133 ? -5.635 7.991 7.009 1.00 98.75 133 GLN A N 1
ATOM 1091 C CA . GLN A 1 133 ? -6.253 8.728 5.897 1.00 98.75 133 GLN A CA 1
ATOM 1092 C C . GLN A 1 133 ? -6.987 7.786 4.928 1.00 98.75 133 GLN A C 1
ATOM 1094 O O . GLN A 1 133 ? -8.059 8.121 4.442 1.00 98.75 133 GLN A O 1
ATOM 1099 N N . MET A 1 134 ? -6.434 6.599 4.671 1.00 98.81 134 MET A N 1
ATOM 1100 C CA . MET A 1 134 ? -7.036 5.594 3.788 1.00 98.81 134 MET A CA 1
ATOM 1101 C C . MET A 1 134 ? -8.341 5.011 4.347 1.00 98.81 134 MET A C 1
ATOM 1103 O O . MET A 1 134 ? -9.294 4.828 3.599 1.00 98.81 134 MET A O 1
ATOM 1107 N N . SER A 1 135 ? -8.398 4.753 5.653 1.00 98.56 135 SER A N 1
ATOM 1108 C CA . SER A 1 135 ? -9.581 4.199 6.343 1.00 98.56 135 SER A CA 1
ATOM 1109 C C . SER A 1 135 ? -10.617 5.241 6.778 1.00 98.56 135 SER A C 1
ATOM 1111 O O . SER A 1 135 ? -11.532 4.905 7.525 1.00 98.56 135 SER A O 1
ATOM 1113 N N . ARG A 1 136 ? -10.427 6.504 6.387 1.00 98.50 136 ARG A N 1
ATOM 1114 C CA . ARG A 1 136 ? -11.382 7.602 6.591 1.00 98.50 136 ARG A CA 1
ATOM 1115 C C . ARG A 1 136 ? -11.835 8.255 5.280 1.00 98.50 136 ARG A C 1
ATOM 1117 O O . ARG A 1 136 ? -12.498 9.289 5.325 1.00 98.50 136 ARG A O 1
ATOM 1124 N N . GLY A 1 137 ? -11.314 7.790 4.146 1.00 98.31 137 GLY A N 1
ATOM 1125 C CA . GLY A 1 137 ? -11.599 8.373 2.842 1.00 98.31 137 GLY A CA 1
ATOM 1126 C C . GLY A 1 137 ? -11.308 9.879 2.721 1.00 98.31 137 GLY A C 1
ATOM 1127 O O . GLY A 1 137 ? -10.431 10.456 3.373 1.00 98.31 137 GLY A O 1
ATOM 1128 N N . LYS A 1 138 ? -12.039 10.536 1.820 1.00 97.94 138 LYS A N 1
ATOM 1129 C CA . LYS A 1 138 ? -12.000 11.987 1.587 1.00 97.94 138 LYS A CA 1
ATOM 1130 C C . LYS A 1 138 ? -12.817 12.769 2.607 1.00 97.94 138 LYS A C 1
ATOM 1132 O O . LYS A 1 138 ? -12.517 13.947 2.823 1.00 97.94 138 LYS A O 1
ATOM 1137 N N . ASP A 1 139 ? -13.858 12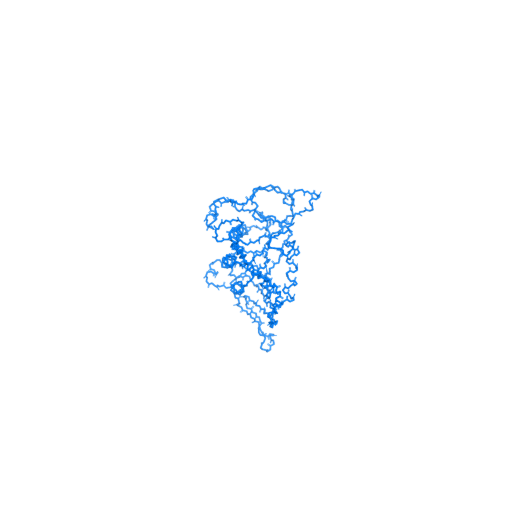.171 3.176 1.00 97.12 139 ASP A N 1
ATOM 1138 C CA . ASP A 1 139 ? -14.734 12.849 4.132 1.00 97.12 139 ASP A CA 1
ATOM 1139 C C . ASP A 1 139 ? -14.154 12.910 5.559 1.00 97.12 139 ASP A C 1
ATOM 1141 O O . ASP A 1 139 ? -14.614 13.709 6.383 1.00 97.12 139 ASP A O 1
ATOM 1145 N N . ASN A 1 140 ? -13.065 12.170 5.803 1.00 97.19 140 ASN A N 1
ATOM 1146 C CA . ASN A 1 140 ? -12.331 12.089 7.063 1.00 97.19 140 ASN A CA 1
ATOM 1147 C C . ASN A 1 140 ? -13.115 11.370 8.187 1.00 97.19 140 ASN A C 1
ATOM 1149 O O . ASN A 1 140 ? -12.806 11.541 9.379 1.00 97.19 140 ASN A O 1
ATOM 1153 N N . ILE A 1 141 ? -14.113 10.559 7.830 1.00 97.88 141 ILE A N 1
ATOM 1154 C CA . ILE A 1 141 ? -15.009 9.837 8.734 1.00 97.88 141 ILE A CA 1
ATOM 1155 C C . ILE A 1 141 ? -14.866 8.333 8.462 1.00 97.88 141 ILE A C 1
ATOM 1157 O O . ILE A 1 141 ? -15.164 7.893 7.372 1.00 97.88 141 ILE A O 1
ATOM 1161 N N . PRO A 1 142 ? -14.455 7.512 9.443 1.00 97.38 142 PRO A N 1
ATOM 1162 C CA . PRO A 1 142 ? -14.356 6.076 9.233 1.00 97.38 142 PRO A CA 1
ATOM 1163 C C . PRO A 1 142 ? -15.742 5.421 9.258 1.00 97.38 142 PRO A C 1
ATOM 1165 O O . PRO A 1 142 ? -16.633 5.836 10.011 1.00 97.38 142 PRO A O 1
ATOM 1168 N N . GLY A 1 143 ? -15.878 4.324 8.523 1.00 95.81 143 GLY A N 1
ATOM 1169 C CA . GLY A 1 143 ? -17.104 3.556 8.341 1.00 95.81 143 GLY A CA 1
ATOM 1170 C C . GLY A 1 143 ? -18.013 4.078 7.225 1.00 95.81 143 GLY A C 1
ATOM 1171 O O . GLY A 1 143 ? -19.219 3.822 7.286 1.00 95.81 143 GLY A O 1
ATOM 1172 N N . THR A 1 144 ? -17.479 4.819 6.255 1.00 97.38 144 THR A N 1
ATOM 1173 C CA . THR A 1 144 ? -18.217 5.397 5.120 1.00 97.38 144 THR A CA 1
ATOM 1174 C C . THR A 1 144 ? -17.873 4.688 3.807 1.00 97.38 144 THR A C 1
ATOM 1176 O O . THR A 1 144 ? -17.019 3.803 3.745 1.00 97.38 144 THR A O 1
ATOM 1179 N N . ASP A 1 145 ? -18.601 5.021 2.738 1.00 96.88 145 ASP A N 1
ATOM 1180 C CA . ASP A 1 145 ? -18.502 4.316 1.453 1.00 96.88 145 ASP A CA 1
ATOM 1181 C C . ASP A 1 145 ? -17.195 4.607 0.686 1.00 96.88 145 ASP A C 1
ATOM 1183 O O . ASP A 1 145 ? -16.877 3.886 -0.259 1.00 96.88 145 ASP A O 1
ATOM 1187 N N . ASP A 1 146 ? -16.444 5.650 1.056 1.00 97.88 146 ASP A N 1
ATOM 1188 C CA . ASP A 1 146 ? -15.178 6.036 0.421 1.00 97.88 146 ASP A CA 1
ATOM 1189 C C . ASP A 1 146 ? -13.927 5.533 1.157 1.00 97.88 146 ASP A C 1
ATOM 1191 O O . ASP A 1 146 ? -12.804 5.925 0.818 1.00 97.88 146 ASP A O 1
ATOM 1195 N N . ASP A 1 147 ? -14.114 4.638 2.124 1.00 98.50 147 ASP A N 1
ATOM 1196 C CA . ASP A 1 147 ? -13.037 4.035 2.893 1.00 98.50 147 ASP A CA 1
ATOM 1197 C C . ASP A 1 147 ? -12.336 2.890 2.164 1.00 98.50 147 ASP A C 1
ATOM 1199 O O . ASP A 1 147 ? -12.928 2.075 1.451 1.00 98.50 147 ASP A O 1
ATOM 1203 N N . ILE A 1 148 ? -11.042 2.763 2.447 1.00 98.81 148 ILE A N 1
ATOM 1204 C CA . ILE A 1 148 ? -10.247 1.588 2.104 1.00 98.81 148 ILE A CA 1
ATOM 1205 C C . ILE A 1 148 ? -10.274 0.627 3.288 1.00 98.81 148 ILE A C 1
ATOM 1207 O O . ILE A 1 148 ? -9.921 1.005 4.408 1.00 98.81 148 ILE A O 1
ATOM 1211 N N . MET A 1 149 ? -10.653 -0.628 3.043 1.00 98.50 149 MET A N 1
ATOM 1212 C CA . MET A 1 149 ? -10.662 -1.650 4.088 1.00 98.50 149 MET A CA 1
ATOM 1213 C C . MET A 1 149 ? -9.247 -2.149 4.336 1.00 98.50 149 MET A C 1
ATOM 1215 O O . MET A 1 149 ? -8.526 -2.490 3.395 1.00 98.50 149 MET A O 1
ATOM 1219 N N . LEU A 1 150 ? -8.865 -2.213 5.609 1.00 98.44 150 LEU A N 1
ATOM 1220 C CA . LEU A 1 150 ? -7.518 -2.564 6.041 1.00 98.44 150 LEU A CA 1
ATOM 1221 C C . LEU A 1 150 ? -7.525 -3.853 6.866 1.00 98.44 150 LEU A C 1
ATOM 1223 O O . LEU A 1 150 ? -8.425 -4.068 7.677 1.00 98.44 150 LEU A O 1
ATOM 1227 N N . LEU A 1 151 ? -6.476 -4.652 6.708 1.00 97.38 151 LEU A N 1
ATOM 1228 C CA . LEU A 1 151 ? -6.134 -5.776 7.577 1.00 97.38 151 LEU A CA 1
ATOM 1229 C C . LEU A 1 151 ? -4.611 -5.823 7.746 1.00 97.38 151 LEU A C 1
ATOM 1231 O O . LEU A 1 151 ? -3.869 -5.351 6.884 1.00 97.38 151 LEU A O 1
ATOM 1235 N N . SER A 1 152 ? -4.127 -6.382 8.846 1.00 95.38 152 SER A N 1
ATOM 1236 C CA . SER A 1 152 ? -2.694 -6.571 9.064 1.00 95.38 152 SER A CA 1
ATOM 1237 C C . SER A 1 152 ? -2.373 -7.911 9.717 1.00 95.38 152 SER A C 1
ATOM 1239 O O . SER A 1 152 ? -3.247 -8.613 10.216 1.00 95.38 152 SER A O 1
ATOM 1241 N N . ASP A 1 153 ? -1.096 -8.283 9.695 1.00 90.69 153 ASP A N 1
ATOM 1242 C CA . ASP A 1 153 ? -0.565 -9.493 10.345 1.00 90.69 153 ASP A CA 1
ATOM 1243 C C . ASP A 1 153 ? -0.516 -9.391 11.883 1.00 90.69 153 ASP A C 1
ATOM 1245 O O . ASP A 1 153 ? -0.506 -10.392 12.599 1.00 90.69 153 ASP A O 1
ATOM 1249 N N . SER A 1 154 ? -0.521 -8.170 12.412 1.00 92.62 154 SER A N 1
ATOM 1250 C CA . SER A 1 154 ? -0.674 -7.843 13.830 1.00 92.62 154 SER A CA 1
ATOM 1251 C C . SER A 1 154 ? -1.452 -6.525 13.968 1.00 92.62 154 SER A C 1
ATOM 1253 O O . SER A 1 154 ? -1.408 -5.706 13.053 1.00 92.62 154 SER A O 1
ATOM 1255 N N . PRO A 1 155 ? -2.170 -6.255 15.074 1.00 93.81 155 PRO A N 1
ATOM 1256 C CA . PRO A 1 155 ? -2.986 -5.049 15.189 1.00 93.81 155 PRO A CA 1
ATOM 1257 C C . PRO A 1 155 ? -2.167 -3.772 15.022 1.00 93.81 155 PRO A C 1
ATOM 1259 O O . PRO A 1 155 ? -1.084 -3.662 15.608 1.00 93.81 155 PRO A O 1
ATOM 1262 N N . ILE A 1 156 ? -2.719 -2.787 14.306 1.00 95.19 156 ILE A N 1
ATOM 1263 C CA . ILE A 1 156 ? -2.148 -1.440 14.161 1.00 95.19 156 ILE A CA 1
ATOM 1264 C C . ILE A 1 156 ? -2.958 -0.448 14.998 1.00 95.19 156 ILE A C 1
ATOM 1266 O O . ILE A 1 156 ? -4.173 -0.322 14.846 1.00 95.19 156 ILE A O 1
ATOM 1270 N N . LEU A 1 157 ? -2.289 0.293 15.880 1.00 95.94 157 LEU A N 1
ATOM 1271 C CA . LEU A 1 157 ? -2.886 1.347 16.697 1.00 95.94 157 LEU A CA 1
ATOM 1272 C C . LEU A 1 157 ? -2.711 2.717 16.041 1.00 95.94 157 LEU A C 1
ATOM 1274 O O . LEU A 1 157 ? -1.631 3.048 15.545 1.00 95.94 157 LEU A O 1
ATOM 1278 N N . ALA A 1 158 ? -3.755 3.543 16.106 1.00 97.31 158 ALA A N 1
ATOM 1279 C CA . ALA A 1 158 ? -3.722 4.911 15.603 1.00 97.31 158 ALA A CA 1
ATOM 1280 C C . ALA A 1 158 ? -2.672 5.762 16.339 1.00 97.31 158 ALA A C 1
ATOM 1282 O O . ALA A 1 158 ? -2.470 5.636 17.552 1.00 97.31 158 ALA A O 1
ATOM 1283 N N . VAL A 1 159 ? -2.039 6.689 15.615 1.00 96.44 159 VAL A N 1
ATOM 1284 C CA . VAL A 1 159 ? -1.085 7.646 16.197 1.00 96.44 159 VAL A CA 1
ATOM 1285 C C . VAL A 1 159 ? -1.812 8.556 17.186 1.00 96.44 159 VAL A C 1
ATOM 1287 O O . VAL A 1 159 ? -2.833 9.143 16.839 1.00 96.44 159 VAL A O 1
ATOM 1290 N N . ALA A 1 160 ? -1.293 8.690 18.410 1.00 95.19 160 ALA A N 1
ATOM 1291 C CA . ALA A 1 160 ? -1.922 9.487 19.469 1.00 95.19 160 ALA A CA 1
ATOM 1292 C C . ALA A 1 160 ? -1.523 10.978 19.461 1.00 95.19 160 ALA A C 1
ATOM 1294 O O . ALA A 1 160 ? -2.239 11.802 20.027 1.00 95.19 160 ALA A O 1
ATOM 1295 N N . ASP A 1 161 ? -0.395 11.331 18.837 1.00 95.75 161 ASP A N 1
ATOM 1296 C CA . ASP A 1 161 ? 0.127 12.702 18.810 1.00 95.75 161 ASP A CA 1
ATOM 1297 C C . ASP A 1 161 ? -0.780 13.634 17.987 1.00 95.75 161 ASP A C 1
ATOM 1299 O O . ASP A 1 161 ? -0.840 13.559 16.758 1.00 95.75 161 ASP A O 1
ATOM 1303 N N . SER A 1 162 ? -1.472 14.552 18.662 1.00 96.56 162 SER A N 1
ATOM 1304 C CA . SER A 1 162 ? -2.417 15.483 18.035 1.00 96.56 162 SER A CA 1
ATOM 1305 C C . SER A 1 162 ? -1.758 16.498 17.093 1.00 96.56 162 SER A C 1
ATOM 1307 O O . SER A 1 162 ? -2.404 16.971 16.153 1.00 96.56 162 SER A O 1
ATOM 1309 N N . THR A 1 163 ? -0.478 16.818 17.300 1.00 96.88 163 THR A N 1
ATOM 1310 C CA . THR A 1 163 ? 0.283 17.737 16.446 1.00 96.88 163 THR A CA 1
ATOM 1311 C C . THR A 1 163 ? 0.632 17.065 15.127 1.00 96.88 163 THR A C 1
ATOM 1313 O O . THR A 1 163 ? 0.447 17.670 14.070 1.00 96.88 163 THR A O 1
ATOM 1316 N N . LEU A 1 164 ? 1.088 15.809 15.165 1.00 95.81 164 LEU A N 1
ATOM 1317 C CA . LEU A 1 164 ? 1.340 15.015 13.963 1.00 95.81 164 LEU A CA 1
ATOM 1318 C C . LEU A 1 164 ? 0.047 14.775 13.188 1.00 95.81 164 LEU A C 1
ATOM 1320 O O . LEU A 1 164 ? -0.005 15.078 12.002 1.00 95.81 164 LEU A O 1
ATOM 1324 N N . ARG A 1 165 ? -1.026 14.345 13.856 1.00 97.44 165 ARG A N 1
ATOM 1325 C CA . ARG A 1 165 ? -2.336 14.123 13.219 1.00 97.44 165 ARG A CA 1
ATOM 1326 C C . ARG A 1 165 ? -2.829 15.356 12.463 1.00 97.44 165 ARG A C 1
ATOM 1328 O O . ARG A 1 165 ? -3.227 15.254 11.305 1.00 97.44 165 ARG A O 1
ATOM 1335 N N . LYS A 1 166 ? -2.707 16.541 13.073 1.00 97.25 166 LYS A N 1
ATOM 1336 C CA . LYS A 1 166 ? -3.081 17.810 12.436 1.00 97.25 166 LYS A CA 1
ATOM 1337 C C . LYS A 1 166 ? -2.288 18.091 11.154 1.00 97.25 166 LYS A C 1
ATOM 1339 O O . LYS A 1 166 ? -2.864 18.625 10.212 1.00 97.25 166 LYS A O 1
ATOM 1344 N N . LYS A 1 167 ? -0.997 17.733 11.086 1.00 97.00 167 LYS A N 1
ATOM 1345 C CA . LYS A 1 167 ? -0.179 17.895 9.863 1.00 97.00 167 LYS A CA 1
ATOM 1346 C C . LYS A 1 167 ? -0.684 17.041 8.695 1.00 97.00 167 LYS A C 1
ATOM 1348 O O . LYS A 1 167 ? -0.457 17.410 7.550 1.00 97.00 167 LYS A O 1
ATOM 1353 N N . PHE A 1 168 ? -1.381 15.943 8.988 1.00 96.69 168 PHE A N 1
ATOM 1354 C CA . PHE A 1 168 ? -1.954 15.015 8.008 1.00 96.69 168 PHE A CA 1
ATOM 1355 C C . PHE A 1 168 ? -3.469 15.199 7.837 1.00 96.69 168 PHE A C 1
ATOM 1357 O O . PHE A 1 168 ? -4.148 14.314 7.330 1.00 96.69 168 PHE A O 1
ATOM 1364 N N . ASN A 1 169 ? -4.021 16.347 8.251 1.00 96.38 169 ASN A N 1
ATOM 1365 C CA . ASN A 1 169 ? -5.456 16.651 8.177 1.00 96.38 169 ASN A CA 1
ATOM 1366 C C . ASN A 1 169 ? -6.361 15.629 8.895 1.00 96.38 169 ASN A C 1
ATOM 1368 O O . ASN A 1 169 ? -7.550 15.531 8.598 1.00 96.38 169 ASN A O 1
ATOM 1372 N N . LEU A 1 170 ? -5.824 14.899 9.874 1.00 98.19 170 LEU A N 1
ATOM 1373 C CA . LEU A 1 170 ? -6.587 13.964 10.696 1.00 98.19 170 LEU A CA 1
ATOM 1374 C C . LEU A 1 170 ? -7.188 14.678 11.917 1.00 98.19 170 LEU A C 1
ATOM 1376 O O . LEU A 1 170 ? -6.617 15.665 12.404 1.00 98.19 170 LEU A O 1
ATOM 1380 N N . PRO A 1 171 ? -8.304 14.174 12.481 1.00 97.69 171 PRO A N 1
ATOM 1381 C CA . PRO A 1 171 ? -8.862 14.726 13.709 1.00 97.69 171 PRO A CA 1
ATOM 1382 C C . PRO A 1 171 ? -7.834 14.675 14.855 1.00 97.69 171 PRO A C 1
ATOM 1384 O O . PRO A 1 171 ? -7.069 13.710 14.930 1.00 97.69 171 PRO A O 1
ATOM 1387 N N . PRO A 1 172 ? -7.806 15.653 15.786 1.00 96.62 172 PRO A N 1
ATOM 1388 C CA . PRO A 1 172 ? -6.790 15.728 16.849 1.00 96.62 172 PRO A CA 1
ATOM 1389 C C . PRO A 1 172 ? -6.708 14.493 17.754 1.00 96.62 172 PRO A C 1
ATOM 1391 O O . PRO A 1 172 ? -5.668 14.240 18.353 1.00 96.62 172 PRO A O 1
ATOM 1394 N N . LEU A 1 173 ? -7.799 13.733 17.843 1.00 96.19 173 LEU A N 1
ATOM 1395 C CA . LEU A 1 173 ? -7.880 12.426 18.485 1.00 96.19 173 LEU A CA 1
ATOM 1396 C C . LEU A 1 173 ? -8.388 11.405 17.454 1.00 96.19 173 LEU A C 1
ATOM 1398 O O . LEU A 1 173 ? -9.152 11.796 16.572 1.00 96.19 173 LEU A O 1
ATOM 1402 N N . PRO A 1 174 ? -8.028 10.116 17.560 1.00 96.38 174 PRO A N 1
ATOM 1403 C CA . PRO A 1 174 ? -8.504 9.039 16.679 1.00 96.38 174 PRO A CA 1
ATOM 1404 C C . PRO A 1 174 ? -9.975 8.666 16.943 1.00 96.38 174 PRO A C 1
ATOM 1406 O O . PRO A 1 174 ? -10.316 7.529 17.258 1.00 96.38 174 PRO A O 1
ATOM 1409 N N . ILE A 1 175 ? -10.867 9.651 16.837 1.00 93.94 175 ILE A N 1
ATOM 1410 C CA . ILE A 1 175 ? -12.313 9.489 16.999 1.00 93.94 175 ILE A CA 1
ATOM 1411 C C . ILE A 1 175 ? -12.833 8.598 15.866 1.00 93.94 175 ILE A C 1
ATOM 1413 O O . ILE A 1 175 ? -12.437 8.780 14.715 1.00 93.94 175 ILE A O 1
ATOM 1417 N N . GLY A 1 176 ? -13.710 7.651 16.200 1.00 94.88 176 GLY A N 1
ATOM 1418 C CA . GLY A 1 176 ? -14.236 6.645 15.269 1.00 94.88 176 GLY A CA 1
ATOM 1419 C C . GLY A 1 176 ? -13.584 5.270 15.423 1.00 94.88 176 GLY A C 1
ATOM 1420 O O . GLY A 1 176 ? -14.189 4.271 15.056 1.00 94.88 176 GLY A O 1
ATOM 1421 N N . TYR A 1 177 ? -12.421 5.194 16.074 1.00 97.19 177 TYR A N 1
ATOM 1422 C CA . TYR A 1 177 ? -11.754 3.932 16.385 1.00 97.19 177 TYR A CA 1
ATOM 1423 C C . TYR A 1 177 ? -12.009 3.512 17.833 1.00 97.19 177 TYR A C 1
ATOM 1425 O O . TYR A 1 177 ? -12.037 4.337 18.750 1.00 97.19 177 TYR A O 1
ATOM 1433 N N . LYS A 1 178 ? -12.189 2.212 18.074 1.00 95.94 178 LYS A N 1
ATOM 1434 C CA . LYS A 1 178 ? -12.428 1.685 19.423 1.00 95.94 178 LYS A CA 1
ATOM 1435 C C . LYS A 1 178 ? -11.133 1.703 20.232 1.00 95.94 178 LYS A C 1
ATOM 1437 O O . LYS A 1 178 ? -10.102 1.213 19.775 1.00 95.94 178 LYS A O 1
ATOM 1442 N N . ARG A 1 179 ? -11.189 2.197 21.473 1.00 95.81 179 ARG A N 1
ATOM 1443 C CA . ARG A 1 179 ? -10.083 2.021 22.422 1.00 95.81 179 ARG A CA 1
ATOM 1444 C C . ARG A 1 179 ? -10.058 0.582 22.941 1.00 95.81 179 ARG A C 1
ATOM 1446 O O . ARG A 1 179 ? -11.072 0.082 23.427 1.00 95.81 179 ARG A O 1
ATOM 1453 N N . VAL A 1 180 ? -8.903 -0.061 22.853 1.00 94.44 180 VAL A N 1
ATOM 1454 C CA . VAL A 1 180 ? -8.691 -1.475 23.181 1.00 94.44 180 VAL A CA 1
ATOM 1455 C C . VAL A 1 180 ? -7.498 -1.650 24.119 1.00 94.44 180 VAL A C 1
ATOM 1457 O O . VAL A 1 180 ? -6.632 -0.777 24.203 1.00 94.44 180 VAL A O 1
ATOM 1460 N N . ASN A 1 181 ? -7.474 -2.785 24.818 1.00 93.50 181 ASN A N 1
ATOM 1461 C CA . ASN A 1 181 ? -6.303 -3.302 25.516 1.00 93.50 181 ASN A CA 1
ATOM 1462 C C . ASN A 1 181 ? -6.015 -4.697 24.956 1.00 93.50 181 ASN A C 1
ATOM 1464 O O . ASN A 1 181 ? -6.894 -5.560 25.020 1.00 93.50 181 ASN A O 1
ATOM 1468 N N . LEU A 1 182 ? -4.845 -4.873 24.349 1.00 90.56 182 LEU A N 1
ATOM 1469 C CA . LEU A 1 182 ? -4.483 -6.049 23.564 1.00 90.56 182 LEU A CA 1
ATOM 1470 C C . LEU A 1 182 ? -3.196 -6.665 24.093 1.00 90.56 182 LEU A C 1
ATOM 1472 O O . LEU A 1 182 ? -2.268 -5.945 24.467 1.00 90.56 182 LEU A O 1
ATOM 1476 N N . LYS A 1 183 ? -3.102 -7.991 23.993 1.00 89.31 183 LYS A N 1
ATOM 1477 C CA . LYS A 1 183 ? -1.847 -8.703 24.205 1.00 89.31 183 LYS A CA 1
ATOM 1478 C C . LYS A 1 183 ? -1.190 -9.014 22.862 1.00 89.31 183 LYS A C 1
ATOM 1480 O O . LYS A 1 183 ? -1.605 -9.941 22.164 1.00 89.31 183 LYS A O 1
ATOM 1485 N N . ILE A 1 184 ? -0.152 -8.260 22.508 1.00 88.00 184 ILE A N 1
ATOM 1486 C CA . ILE A 1 184 ? 0.632 -8.455 21.280 1.00 88.00 184 ILE A CA 1
ATOM 1487 C C . ILE A 1 184 ? 1.949 -9.133 21.661 1.00 88.00 184 ILE A C 1
ATOM 1489 O O . ILE A 1 184 ? 2.772 -8.587 22.399 1.00 88.00 184 ILE A O 1
ATOM 1493 N N . GLY A 1 185 ? 2.130 -10.381 21.221 1.00 85.25 185 GLY A N 1
ATOM 1494 C CA . GLY A 1 185 ? 3.231 -11.215 21.705 1.00 85.25 185 GLY A CA 1
ATOM 1495 C C . GLY A 1 185 ? 3.169 -11.404 23.229 1.00 85.25 185 GLY A C 1
ATOM 1496 O O . GLY A 1 185 ? 2.234 -12.018 23.745 1.00 85.25 185 GLY A O 1
ATOM 1497 N N . ASN A 1 186 ? 4.171 -10.880 23.940 1.00 84.62 186 ASN A N 1
ATOM 1498 C CA . ASN A 1 186 ? 4.264 -10.922 25.406 1.00 84.62 186 ASN A CA 1
ATOM 1499 C C . ASN A 1 186 ? 3.949 -9.574 26.078 1.00 84.62 186 ASN A C 1
ATOM 1501 O O . ASN A 1 186 ? 4.135 -9.448 27.287 1.00 84.62 186 ASN A O 1
ATOM 1505 N N . LYS A 1 187 ? 3.509 -8.572 25.311 1.00 85.81 187 LYS A N 1
ATOM 1506 C CA . LYS A 1 187 ? 3.345 -7.191 25.769 1.00 85.81 187 LYS A CA 1
ATOM 1507 C C . LYS A 1 187 ? 1.865 -6.813 25.789 1.00 85.81 187 LYS A C 1
ATOM 1509 O O . LYS A 1 187 ? 1.110 -7.186 24.895 1.00 85.81 187 LYS A O 1
ATOM 1514 N N . GLU A 1 188 ? 1.469 -6.078 26.821 1.00 89.88 188 GLU A N 1
ATOM 1515 C CA . GLU A 1 188 ? 0.139 -5.475 26.935 1.00 89.88 188 GLU A CA 1
ATOM 1516 C C . GLU A 1 188 ? 0.201 -4.063 26.357 1.00 89.88 188 GLU A C 1
ATOM 1518 O O . GLU A 1 188 ? 1.012 -3.244 26.796 1.00 89.88 188 GLU A O 1
ATOM 1523 N N . ILE A 1 189 ? -0.636 -3.777 25.363 1.00 89.75 189 ILE A N 1
ATOM 1524 C CA . ILE A 1 189 ? -0.639 -2.500 24.652 1.00 89.75 189 ILE A CA 1
ATOM 1525 C C . ILE A 1 189 ? -2.064 -1.951 24.620 1.00 89.75 189 ILE A C 1
ATOM 1527 O O . ILE A 1 189 ? -3.025 -2.650 24.303 1.00 89.75 189 ILE A O 1
ATOM 1531 N N . SER A 1 190 ? -2.201 -0.665 24.941 1.00 92.62 190 SER A N 1
ATOM 1532 C CA . SER A 1 190 ? -3.477 0.049 24.933 1.00 92.62 190 SER A CA 1
ATOM 1533 C C . SER A 1 190 ? -3.453 1.211 23.945 1.00 92.62 190 SER A C 1
ATOM 1535 O O . SER A 1 190 ? -2.523 2.013 23.938 1.00 92.62 190 SER A O 1
ATOM 1537 N N . GLY A 1 191 ? -4.519 1.363 23.163 1.00 94.75 191 GLY A N 1
ATOM 1538 C CA . GLY A 1 191 ? -4.638 2.426 22.163 1.00 94.75 191 GLY A CA 1
ATOM 1539 C C . GLY A 1 191 ? -5.967 2.374 21.425 1.00 94.75 191 GLY A C 1
ATOM 1540 O O . GLY A 1 191 ? -6.867 1.638 21.823 1.00 94.75 191 GLY A O 1
ATOM 1541 N N . HIS A 1 192 ? -6.106 3.178 20.374 1.00 97.19 192 HIS A N 1
ATOM 1542 C CA . HIS A 1 192 ? -7.258 3.107 19.476 1.00 97.19 192 HIS A CA 1
ATOM 1543 C C . HIS A 1 192 ? -6.911 2.176 18.315 1.00 97.19 192 HIS A C 1
ATOM 1545 O O . HIS A 1 192 ? -5.903 2.405 17.649 1.00 97.19 192 HIS A O 1
ATOM 1551 N N . LEU A 1 193 ? -7.705 1.124 18.119 1.00 96.50 193 LEU A N 1
ATOM 1552 C CA . LEU A 1 193 ? -7.481 0.118 17.081 1.00 96.50 193 LEU A CA 1
ATOM 1553 C C . LEU A 1 193 ? -7.783 0.716 15.705 1.00 96.50 193 LEU A C 1
ATOM 1555 O O . LEU A 1 193 ? -8.941 1.008 15.419 1.00 96.50 193 LEU A O 1
ATOM 1559 N N . LEU A 1 194 ? -6.739 0.920 14.901 1.00 97.50 194 LEU A N 1
ATOM 1560 C CA . LEU A 1 194 ? -6.836 1.442 13.538 1.00 97.50 194 LEU A CA 1
ATOM 1561 C C . LEU A 1 194 ? -7.034 0.308 12.528 1.00 97.50 194 LEU A C 1
ATOM 1563 O O . LEU A 1 194 ? -7.942 0.384 11.710 1.00 97.50 194 LEU A O 1
ATOM 1567 N N . VAL A 1 195 ? -6.195 -0.729 12.600 1.00 96.56 195 VAL A N 1
ATOM 1568 C CA . VAL A 1 195 ? -6.273 -1.913 11.732 1.00 96.56 195 VAL A CA 1
ATOM 1569 C C . VAL A 1 195 ? -6.333 -3.155 12.605 1.00 96.56 195 VAL A C 1
ATOM 1571 O O . VAL A 1 195 ? -5.510 -3.308 13.514 1.00 96.56 195 VAL A O 1
ATOM 1574 N N . ASP A 1 196 ? -7.333 -3.996 12.352 1.00 93.00 196 ASP A N 1
ATOM 1575 C CA . ASP A 1 196 ? -7.477 -5.292 13.014 1.00 93.00 196 ASP A CA 1
ATOM 1576 C C . ASP A 1 196 ? -6.554 -6.340 12.377 1.00 93.00 196 ASP A C 1
ATOM 1578 O O . ASP A 1 196 ? -5.967 -6.101 11.321 1.00 93.00 196 ASP A O 1
ATOM 1582 N N . ALA A 1 197 ? -6.401 -7.490 13.021 1.00 91.38 197 ALA A N 1
ATOM 1583 C CA . ALA A 1 197 ? -5.488 -8.538 12.572 1.00 91.38 197 ALA A CA 1
ATOM 1584 C C . ALA A 1 197 ? -5.988 -9.934 12.936 1.00 91.38 197 ALA A C 1
ATOM 1586 O O . ALA A 1 197 ? -6.918 -10.068 13.728 1.00 91.38 197 ALA A O 1
ATOM 1587 N N . GLU A 1 198 ? -5.331 -10.970 12.410 1.00 81.56 198 GLU A N 1
ATOM 1588 C CA . GLU A 1 198 ? -5.659 -12.357 12.749 1.00 81.56 198 GLU A CA 1
ATOM 1589 C C . GLU A 1 198 ? -5.508 -12.606 14.260 1.00 81.56 198 GLU A C 1
ATOM 1591 O O . GLU A 1 198 ? -4.434 -12.438 14.861 1.00 81.56 198 GLU A O 1
ATOM 1596 N N . LEU A 1 199 ? -6.606 -13.022 14.891 1.00 80.88 199 LEU A N 1
ATOM 1597 C CA . LEU A 1 199 ? -6.626 -13.405 16.298 1.00 80.88 199 LEU A CA 1
ATOM 1598 C C . LEU A 1 199 ? -5.912 -14.747 16.475 1.00 80.88 199 LEU A C 1
ATOM 1600 O O . LEU A 1 199 ? -6.241 -15.742 15.829 1.00 80.88 199 LEU A O 1
ATOM 1604 N N . LYS A 1 200 ? -4.995 -14.827 17.448 1.00 78.88 200 LYS A N 1
ATOM 1605 C CA . LYS A 1 200 ? -4.499 -16.133 17.914 1.00 78.88 200 LYS A CA 1
ATOM 1606 C C . LYS A 1 20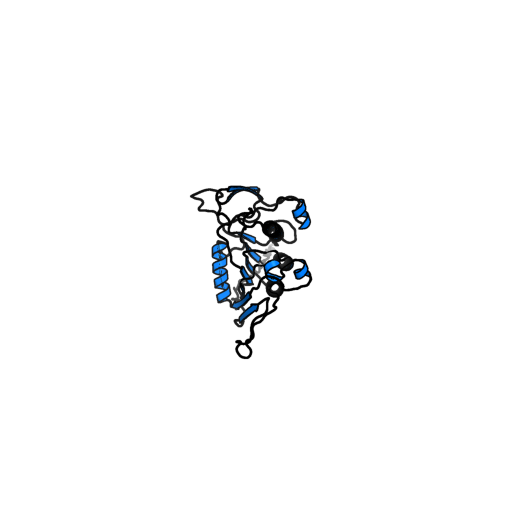0 ? -5.673 -17.000 18.339 1.00 78.88 200 LYS A C 1
ATOM 1608 O O . LYS A 1 200 ? -6.645 -16.467 18.869 1.00 78.88 200 LYS A O 1
ATOM 1613 N N . ASP A 1 201 ? -5.514 -18.324 18.191 1.00 75.75 201 ASP A N 1
ATOM 1614 C CA . ASP A 1 201 ? -6.545 -19.317 18.519 1.00 75.75 201 ASP A CA 1
ATOM 1615 C C . ASP A 1 201 ? -7.341 -18.877 19.761 1.00 75.75 201 ASP A C 1
ATOM 1617 O O . ASP A 1 201 ? -6.791 -18.899 20.874 1.00 75.75 201 ASP A O 1
ATOM 1621 N N . PRO A 1 202 ? -8.614 -18.470 19.593 1.00 68.81 202 PRO A N 1
ATOM 1622 C CA . PRO A 1 202 ? -9.383 -17.824 20.651 1.00 68.81 202 PRO A CA 1
ATOM 1623 C C . PRO A 1 202 ? -9.671 -18.771 21.820 1.00 68.81 202 PRO A C 1
ATOM 1625 O O . PRO A 1 202 ? -10.071 -18.334 22.899 1.00 68.81 202 PRO A O 1
ATOM 1628 N N . ARG A 1 203 ? -9.428 -20.079 21.643 1.00 76.50 203 ARG A N 1
ATOM 1629 C CA . ARG A 1 203 ? -9.479 -21.080 22.717 1.00 76.50 203 ARG A CA 1
ATOM 1630 C C . ARG A 1 203 ? -8.287 -20.971 23.670 1.00 76.50 203 ARG A C 1
ATOM 1632 O O . ARG A 1 203 ? -8.380 -21.434 24.803 1.00 76.50 203 ARG A O 1
ATOM 1639 N N . SER A 1 204 ? -7.176 -20.390 23.216 1.00 74.62 204 SER A N 1
ATOM 1640 C CA . SER A 1 204 ? -5.931 -20.260 23.978 1.00 74.62 204 SER A CA 1
ATOM 1641 C C . SER A 1 204 ? -5.831 -18.934 24.737 1.00 74.62 204 SER A C 1
ATOM 1643 O O . SER A 1 204 ? -5.341 -18.923 25.867 1.00 74.62 204 SER A O 1
ATOM 1645 N N . CYS A 1 205 ? -6.336 -17.833 24.170 1.00 75.50 205 CYS A N 1
ATOM 1646 C CA . CYS A 1 205 ? -6.557 -16.578 24.883 1.00 75.50 205 CYS A CA 1
ATOM 1647 C C . CYS A 1 205 ? -7.460 -15.605 24.111 1.00 75.50 205 CYS A C 1
ATOM 1649 O O . CYS A 1 205 ? -7.583 -15.674 22.894 1.00 75.50 205 CYS A O 1
ATOM 1651 N N . SER A 1 206 ? -8.094 -14.686 24.842 1.00 78.19 206 SER A N 1
ATOM 1652 C CA . SER A 1 206 ? -8.941 -13.629 24.278 1.00 78.19 206 SER A CA 1
ATOM 1653 C C . SER A 1 206 ? -8.111 -12.374 23.985 1.00 78.19 206 SER A C 1
ATOM 1655 O O . SER A 1 206 ? -7.272 -12.003 24.805 1.00 78.19 206 SER A O 1
ATOM 1657 N N . ASN A 1 207 ? -8.356 -11.717 22.844 1.00 80.25 207 ASN A N 1
ATOM 1658 C CA . ASN A 1 207 ? -7.668 -10.494 22.387 1.00 80.25 207 ASN A CA 1
ATOM 1659 C C . ASN A 1 207 ? -6.134 -10.612 22.314 1.00 80.25 207 ASN A C 1
ATOM 1661 O O . ASN A 1 207 ? -5.399 -9.682 22.665 1.00 80.25 207 ASN A O 1
ATOM 1665 N N . CYS A 1 208 ? -5.658 -11.772 21.875 1.00 83.31 208 CYS A N 1
ATOM 1666 C CA . CYS A 1 208 ? -4.245 -12.061 21.708 1.00 83.31 208 CYS A CA 1
ATOM 1667 C C . CYS A 1 208 ? -3.845 -12.072 20.243 1.00 83.31 208 CYS A C 1
ATOM 1669 O O . CYS A 1 208 ? -4.511 -12.700 19.425 1.00 83.31 208 CYS A O 1
ATOM 1671 N N . TYR A 1 209 ? -2.675 -11.511 19.959 1.00 85.81 209 TYR A N 1
ATOM 1672 C CA . TYR A 1 209 ? -2.147 -11.422 18.604 1.00 85.81 209 TYR A CA 1
ATOM 1673 C C . TYR A 1 209 ? -0.692 -11.878 18.545 1.00 85.81 209 TYR A C 1
ATOM 1675 O O . TYR A 1 209 ? 0.032 -11.916 19.560 1.00 85.81 209 TYR A O 1
ATOM 1683 N N . TYR A 1 210 ? -0.261 -12.303 17.359 1.00 82.25 210 TYR A N 1
ATOM 1684 C CA . TYR A 1 210 ? 1.150 -12.547 17.086 1.00 82.25 210 TYR A CA 1
ATOM 1685 C C . TYR A 1 210 ? 1.938 -11.238 17.189 1.00 82.25 210 TYR A C 1
ATOM 1687 O O . TYR A 1 210 ? 1.395 -10.152 17.031 1.00 82.25 210 TYR A O 1
ATOM 1695 N N . SER A 1 211 ? 3.210 -11.345 17.574 1.00 78.69 211 SER A N 1
ATOM 1696 C CA . SER A 1 211 ? 4.115 -10.197 17.484 1.00 78.69 211 SER A CA 1
ATOM 1697 C C . SER A 1 211 ? 4.411 -9.947 16.002 1.00 78.69 211 SER A C 1
ATOM 1699 O O . SER A 1 211 ? 4.551 -10.943 15.287 1.00 78.69 211 SER A O 1
ATOM 1701 N N . PRO A 1 212 ? 4.639 -8.700 15.558 1.00 76.00 212 PRO A N 1
ATOM 1702 C CA . PRO A 1 212 ? 5.083 -8.390 14.190 1.00 76.00 212 PRO A CA 1
ATOM 1703 C C . PRO A 1 212 ? 6.480 -8.949 13.825 1.00 76.00 212 PRO A C 1
ATOM 1705 O O . PRO A 1 212 ? 7.077 -8.562 12.827 1.00 76.00 212 PRO A O 1
ATOM 1708 N N . GLY A 1 213 ? 7.053 -9.849 14.634 1.00 68.12 213 GLY A N 1
ATOM 1709 C CA . GLY A 1 213 ? 8.343 -10.493 14.367 1.00 68.12 213 GLY A CA 1
ATOM 1710 C C . GLY A 1 213 ? 8.322 -11.495 13.205 1.00 68.12 213 GLY A C 1
ATOM 1711 O O . GLY A 1 213 ? 9.379 -11.786 12.652 1.00 68.12 213 GLY A O 1
ATOM 1712 N N . TYR A 1 214 ? 7.147 -12.005 12.819 1.00 70.06 214 TYR A N 1
ATOM 1713 C CA . TYR A 1 214 ? 6.950 -12.733 11.562 1.00 70.06 214 TYR A CA 1
ATOM 1714 C C . TYR A 1 214 ? 6.198 -11.810 10.606 1.00 70.06 214 TYR A C 1
ATOM 1716 O O . TYR A 1 214 ? 5.048 -11.482 10.864 1.00 70.06 214 TYR A O 1
ATOM 1724 N N . GLN A 1 215 ? 6.889 -11.367 9.558 1.00 80.56 215 GLN A N 1
ATOM 1725 C CA . GLN A 1 215 ? 6.473 -10.246 8.716 1.00 80.56 215 GLN A CA 1
ATOM 1726 C C . GLN A 1 215 ? 5.686 -10.703 7.490 1.00 80.56 215 GLN A C 1
ATOM 1728 O O . GLN A 1 215 ? 6.147 -11.576 6.742 1.00 80.56 215 GLN A O 1
ATOM 1733 N N . MET A 1 216 ? 4.560 -10.050 7.208 1.00 91.50 216 MET A N 1
ATOM 1734 C CA . MET A 1 216 ? 3.923 -10.122 5.897 1.00 91.50 216 MET A CA 1
ATOM 1735 C C . MET A 1 216 ? 4.780 -9.363 4.875 1.00 91.50 216 MET A C 1
ATOM 1737 O O . MET A 1 216 ? 4.740 -8.142 4.756 1.00 91.50 216 MET A O 1
ATOM 1741 N N . HIS A 1 217 ? 5.592 -10.088 4.102 1.00 94.25 217 HIS A N 1
ATOM 1742 C CA . HIS A 1 217 ? 6.573 -9.471 3.203 1.00 94.25 217 HIS A CA 1
ATOM 1743 C C . HIS A 1 217 ? 6.118 -9.373 1.732 1.00 94.25 217 HIS A C 1
ATOM 1745 O O . HIS A 1 217 ? 6.943 -9.117 0.844 1.00 94.25 217 HIS A O 1
ATOM 1751 N N . ASN A 1 218 ? 4.823 -9.536 1.448 1.00 97.06 218 ASN A N 1
ATOM 1752 C CA . ASN A 1 218 ? 4.290 -9.411 0.091 1.00 97.06 218 ASN A CA 1
ATOM 1753 C C . ASN A 1 218 ? 4.324 -7.955 -0.397 1.00 97.06 218 ASN A C 1
ATOM 1755 O O . ASN A 1 218 ? 4.182 -7.004 0.373 1.00 97.06 218 ASN A O 1
ATOM 1759 N N . LYS A 1 219 ? 4.532 -7.784 -1.706 1.00 98.06 219 LYS A N 1
ATOM 1760 C CA . LYS A 1 219 ? 4.349 -6.515 -2.422 1.00 98.06 219 LYS A CA 1
ATOM 1761 C C . LYS A 1 219 ? 3.604 -6.820 -3.715 1.00 98.06 219 LYS A C 1
ATOM 1763 O O . LYS A 1 219 ? 4.225 -7.170 -4.723 1.00 98.06 219 LYS A O 1
ATOM 1768 N N . PHE A 1 220 ? 2.277 -6.767 -3.685 1.00 98.50 220 PHE A N 1
ATOM 1769 C CA . PHE A 1 220 ? 1.492 -6.884 -4.907 1.00 98.50 220 PHE A CA 1
ATOM 1770 C C . PHE A 1 220 ? 0.194 -6.078 -4.882 1.00 98.50 220 PHE A C 1
ATOM 1772 O O . PHE A 1 220 ? -0.325 -5.732 -3.826 1.00 98.50 220 PHE A O 1
ATOM 1779 N N . ALA A 1 221 ? -0.331 -5.792 -6.068 1.00 98.75 221 ALA A N 1
ATOM 1780 C CA . ALA A 1 221 ? -1.645 -5.211 -6.290 1.00 98.75 221 ALA A CA 1
ATOM 1781 C C . ALA A 1 221 ? -2.366 -5.991 -7.390 1.00 98.75 221 ALA A C 1
ATOM 1783 O O . ALA A 1 221 ? -1.770 -6.297 -8.422 1.00 98.75 221 ALA A O 1
ATOM 1784 N N . ILE A 1 222 ? -3.644 -6.280 -7.189 1.00 98.81 222 ILE A N 1
ATOM 1785 C CA . ILE A 1 222 ? -4.536 -6.891 -8.168 1.00 98.81 222 ILE A CA 1
ATOM 1786 C C . ILE A 1 222 ? -5.556 -5.828 -8.557 1.00 98.81 222 ILE A C 1
ATOM 1788 O O . ILE A 1 222 ? -6.201 -5.257 -7.685 1.00 98.81 222 ILE A O 1
ATOM 1792 N N . ILE A 1 223 ? -5.703 -5.554 -9.853 1.00 98.62 223 ILE A N 1
ATOM 1793 C CA . ILE A 1 223 ? -6.660 -4.564 -10.360 1.00 98.62 223 ILE A CA 1
ATOM 1794 C C . ILE A 1 223 ? -7.680 -5.274 -11.249 1.00 98.62 223 ILE A C 1
ATOM 1796 O O . ILE A 1 223 ? -7.308 -5.913 -12.240 1.00 98.62 223 ILE A O 1
ATOM 1800 N N . ASP A 1 224 ? -8.960 -5.172 -10.877 1.00 97.38 224 ASP A N 1
ATOM 1801 C CA . ASP A 1 224 ? -10.128 -5.746 -11.564 1.00 97.38 224 ASP A CA 1
ATOM 1802 C C . ASP A 1 224 ? -10.046 -7.253 -11.852 1.00 97.38 224 ASP A C 1
ATOM 1804 O O . ASP A 1 224 ? -10.655 -7.741 -12.807 1.00 97.38 224 ASP A O 1
ATOM 1808 N N . THR A 1 225 ? -9.245 -7.995 -11.078 1.00 95.75 225 THR A N 1
ATOM 1809 C CA . THR A 1 225 ? -8.900 -9.402 -11.367 1.00 95.75 225 THR A CA 1
ATOM 1810 C C . THR A 1 225 ? -8.403 -9.602 -12.815 1.00 95.75 225 THR A C 1
ATOM 1812 O O . THR A 1 225 ? -8.679 -10.605 -13.475 1.00 95.75 225 THR A O 1
ATOM 1815 N N . GLN A 1 226 ? -7.693 -8.604 -13.343 1.00 96.06 226 GLN A N 1
ATOM 1816 C CA . GLN A 1 226 ? -7.150 -8.591 -14.705 1.00 96.06 226 GLN A CA 1
ATOM 1817 C C . GLN A 1 226 ? -5.653 -8.318 -14.725 1.00 96.06 226 GLN A C 1
ATOM 1819 O O . GLN A 1 226 ? -4.938 -8.894 -15.548 1.00 96.06 226 GLN A O 1
ATOM 1824 N N . TRP A 1 227 ? -5.204 -7.424 -13.846 1.00 97.94 227 TRP A N 1
ATOM 1825 C CA . TRP A 1 227 ? -3.806 -7.058 -13.699 1.00 97.94 227 TRP A CA 1
ATOM 1826 C C . TRP A 1 227 ? -3.278 -7.521 -12.352 1.00 97.94 227 TRP A C 1
ATOM 1828 O O . TRP A 1 227 ? -3.971 -7.395 -11.346 1.00 97.94 227 TRP A O 1
ATOM 1838 N N . VAL A 1 228 ? -2.041 -8.004 -12.338 1.00 98.50 228 VAL A N 1
ATOM 1839 C CA . VAL A 1 228 ? -1.218 -8.147 -11.140 1.00 98.50 228 VAL A CA 1
ATOM 1840 C C . VAL A 1 228 ? 0.009 -7.270 -11.308 1.00 98.50 228 VAL A C 1
ATOM 1842 O O . VAL A 1 228 ? 0.697 -7.329 -12.323 1.00 98.50 228 VAL A O 1
ATOM 1845 N N . PHE A 1 229 ? 0.297 -6.474 -10.297 1.00 98.31 229 PHE A N 1
ATOM 1846 C CA . PHE A 1 229 ? 1.540 -5.744 -10.146 1.00 98.31 229 PHE A CA 1
ATOM 1847 C C . PHE A 1 229 ? 2.277 -6.355 -8.962 1.00 98.31 229 PHE A C 1
ATOM 1849 O O . PHE A 1 229 ? 1.703 -6.426 -7.885 1.00 98.31 229 PHE A O 1
ATOM 1856 N N . THR A 1 230 ? 3.512 -6.816 -9.120 1.00 98.62 230 THR A N 1
ATOM 1857 C CA . THR A 1 230 ? 4.284 -7.438 -8.028 1.00 98.62 230 THR A CA 1
ATOM 1858 C C . THR A 1 230 ? 5.780 -7.196 -8.201 1.00 98.62 230 THR A C 1
ATOM 1860 O O . THR A 1 230 ? 6.196 -6.703 -9.242 1.00 98.62 230 THR A O 1
ATOM 1863 N N . GLY A 1 231 ? 6.612 -7.514 -7.211 1.00 98.00 231 GLY A N 1
ATOM 1864 C CA . GLY A 1 231 ? 8.067 -7.422 -7.333 1.00 98.00 231 GLY A CA 1
ATOM 1865 C C . GLY A 1 231 ? 8.768 -7.262 -5.991 1.00 98.00 231 GLY A C 1
ATOM 1866 O O . GLY A 1 231 ? 8.247 -7.647 -4.946 1.00 98.00 231 GLY A O 1
ATOM 1867 N N . SER A 1 232 ? 9.963 -6.672 -6.021 1.00 98.19 232 SER A N 1
ATOM 1868 C CA . SER A 1 232 ? 10.763 -6.424 -4.812 1.00 98.19 232 SER A CA 1
ATOM 1869 C C . SER A 1 232 ? 10.475 -5.073 -4.153 1.00 98.19 232 SER A C 1
ATOM 1871 O O . SER A 1 232 ? 10.842 -4.854 -3.000 1.00 98.19 232 SER A O 1
ATOM 1873 N N . TRP A 1 233 ? 9.831 -4.163 -4.884 1.00 97.81 233 TRP A N 1
ATOM 1874 C CA . TRP A 1 233 ? 9.644 -2.775 -4.485 1.00 97.81 233 TRP A CA 1
ATOM 1875 C C . TRP A 1 233 ? 8.621 -2.618 -3.349 1.00 97.81 233 TRP A C 1
ATOM 1877 O O . TRP A 1 233 ? 7.433 -2.870 -3.536 1.00 97.81 233 TRP A O 1
ATOM 1887 N N . ASN A 1 234 ? 9.077 -2.146 -2.185 1.00 97.69 234 ASN A N 1
ATOM 1888 C CA . ASN A 1 234 ? 8.193 -1.558 -1.171 1.00 97.69 234 ASN A CA 1
ATOM 1889 C C . ASN A 1 234 ? 7.644 -0.227 -1.686 1.00 97.69 234 ASN A C 1
ATOM 1891 O O . ASN A 1 234 ? 8.388 0.521 -2.314 1.00 97.69 234 ASN A O 1
ATOM 1895 N N . PHE A 1 235 ? 6.394 0.114 -1.373 1.00 98.12 235 PHE A N 1
ATOM 1896 C CA . PHE A 1 235 ? 5.729 1.326 -1.865 1.00 98.12 235 PHE A CA 1
ATOM 1897 C C . PHE A 1 235 ? 6.196 2.582 -1.114 1.00 98.12 235 PHE A C 1
ATOM 1899 O O . PHE A 1 235 ? 5.402 3.326 -0.531 1.00 98.12 235 PHE A O 1
ATOM 1906 N N . THR A 1 236 ? 7.510 2.805 -1.102 1.00 97.75 236 THR A N 1
ATOM 1907 C CA . THR A 1 236 ? 8.181 3.793 -0.269 1.00 97.75 236 THR A CA 1
ATOM 1908 C C . THR A 1 236 ? 9.062 4.750 -1.060 1.00 97.75 236 THR A C 1
ATOM 1910 O O . THR A 1 236 ? 9.590 4.431 -2.131 1.00 97.75 236 THR A O 1
ATOM 1913 N N . VAL A 1 237 ? 9.267 5.933 -0.478 1.00 97.19 237 VAL A N 1
ATOM 1914 C CA . VAL A 1 237 ? 10.203 6.954 -0.952 1.00 97.19 237 VAL A CA 1
ATOM 1915 C C . VAL A 1 237 ? 11.615 6.381 -1.054 1.00 97.19 237 VAL A C 1
ATOM 1917 O O . VAL A 1 237 ? 12.240 6.503 -2.100 1.00 97.19 237 VAL A O 1
ATOM 1920 N N . THR A 1 238 ? 12.102 5.690 -0.022 1.00 95.31 238 THR A N 1
ATOM 1921 C CA . THR A 1 238 ? 13.444 5.080 -0.010 1.00 95.31 238 THR A CA 1
ATOM 1922 C C . THR A 1 238 ? 13.600 3.990 -1.073 1.00 95.31 238 THR A C 1
ATOM 1924 O O . THR A 1 238 ? 14.641 3.896 -1.725 1.00 95.31 238 THR A O 1
ATOM 1927 N N . GLY A 1 239 ? 12.542 3.209 -1.314 1.00 95.38 239 GLY A N 1
ATOM 1928 C CA . GLY A 1 239 ? 12.547 2.125 -2.290 1.00 95.38 239 GLY A CA 1
ATOM 1929 C C . GLY A 1 239 ? 12.636 2.595 -3.743 1.00 95.38 239 GLY A C 1
ATOM 1930 O O . GLY A 1 239 ? 13.219 1.885 -4.563 1.00 95.38 239 GLY A O 1
ATOM 1931 N N . LEU A 1 240 ? 12.081 3.769 -4.073 1.00 97.38 240 LEU A N 1
ATOM 1932 C CA . LEU A 1 240 ? 12.045 4.287 -5.448 1.00 97.38 240 LEU A CA 1
ATOM 1933 C C . LEU A 1 240 ? 12.953 5.500 -5.672 1.00 97.38 240 LEU A C 1
ATOM 1935 O O . LEU A 1 240 ? 13.744 5.513 -6.614 1.00 97.38 240 LEU A O 1
ATOM 1939 N N . TYR A 1 241 ? 12.833 6.505 -4.810 1.00 97.75 241 TYR A N 1
ATOM 1940 C CA . TYR A 1 241 ? 13.404 7.836 -5.001 1.00 97.75 241 TYR A CA 1
ATOM 1941 C C . TYR A 1 241 ? 14.672 8.079 -4.177 1.00 97.75 241 TYR A C 1
ATOM 1943 O O . TYR A 1 241 ? 15.563 8.767 -4.650 1.00 97.75 241 TYR A O 1
ATOM 1951 N N . GLY A 1 242 ? 14.786 7.470 -2.994 1.00 95.44 242 GLY A N 1
ATOM 1952 C CA . GLY A 1 242 ? 15.905 7.644 -2.059 1.00 95.44 242 GLY A CA 1
ATOM 1953 C C . GLY A 1 242 ? 15.551 8.598 -0.921 1.00 95.44 242 GLY A C 1
ATOM 1954 O O . GLY A 1 242 ? 15.567 8.197 0.241 1.00 95.44 242 GLY A O 1
ATOM 1955 N N . SER A 1 243 ? 15.125 9.814 -1.260 1.00 95.69 243 SER A N 1
ATOM 1956 C CA . SER A 1 243 ? 14.699 10.864 -0.324 1.00 95.69 243 SER A CA 1
ATOM 1957 C C . SER A 1 243 ? 13.458 11.619 -0.813 1.00 95.69 243 SER A C 1
ATOM 1959 O O . SER A 1 243 ? 13.024 11.481 -1.962 1.00 95.69 243 SER A O 1
ATOM 1961 N N . VAL A 1 244 ? 12.868 12.440 0.062 1.00 94.69 244 VAL A N 1
ATOM 1962 C CA . VAL A 1 244 ? 11.712 13.286 -0.287 1.00 94.69 244 VAL A CA 1
ATOM 1963 C C . VAL A 1 244 ? 12.115 14.348 -1.312 1.00 94.69 244 VAL A C 1
ATOM 1965 O O . VAL A 1 244 ? 11.373 14.610 -2.256 1.00 94.69 244 VAL A O 1
ATOM 1968 N N . GLU A 1 245 ? 13.306 14.927 -1.178 1.00 97.12 245 GLU A N 1
ATOM 1969 C CA . GLU A 1 245 ? 13.850 15.928 -2.095 1.00 97.12 245 GLU A CA 1
ATOM 1970 C C . GLU A 1 245 ? 14.072 15.354 -3.499 1.00 97.12 245 GLU A C 1
ATOM 1972 O O . GLU A 1 245 ? 13.882 16.052 -4.496 1.00 97.12 245 GLU A O 1
ATOM 1977 N N . GLU A 1 246 ? 14.495 14.094 -3.591 1.00 97.38 246 GLU A N 1
ATOM 1978 C CA . GLU A 1 246 ? 14.643 13.367 -4.858 1.00 97.38 246 GLU A CA 1
ATOM 1979 C C . GLU A 1 246 ? 13.285 12.996 -5.453 1.00 97.38 246 GLU A C 1
ATOM 1981 O O . GLU A 1 246 ? 13.080 13.190 -6.650 1.00 97.38 246 GLU A O 1
ATOM 1986 N N . MET A 1 247 ? 12.319 12.577 -4.626 1.00 97.75 247 MET A N 1
ATOM 1987 C CA . MET A 1 247 ? 10.941 12.334 -5.066 1.00 97.75 247 MET A CA 1
ATOM 1988 C C . MET A 1 247 ? 10.318 13.585 -5.692 1.00 97.75 247 MET A C 1
ATOM 1990 O O . MET A 1 247 ? 9.717 13.502 -6.760 1.00 97.75 247 MET A O 1
ATOM 1994 N N . VAL A 1 248 ? 10.499 14.757 -5.073 1.00 97.00 248 VAL A N 1
ATOM 1995 C CA . VAL A 1 248 ? 10.008 16.041 -5.610 1.00 9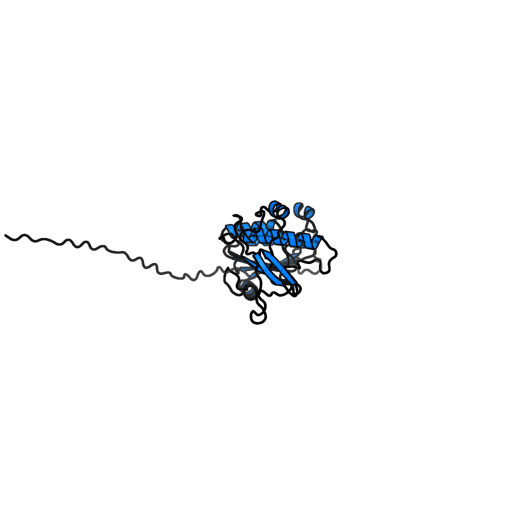7.00 248 VAL A CA 1
ATOM 1996 C C . VAL A 1 248 ? 10.646 16.373 -6.964 1.00 97.00 248 VAL A C 1
ATOM 1998 O O . VAL A 1 248 ? 9.993 16.968 -7.820 1.00 97.00 248 VAL A O 1
ATOM 2001 N N . ARG A 1 249 ? 11.901 15.966 -7.183 1.00 97.44 249 ARG A N 1
ATOM 2002 C CA . ARG A 1 249 ? 12.616 16.126 -8.460 1.00 97.44 249 ARG A CA 1
ATOM 2003 C C . ARG A 1 249 ? 12.333 15.004 -9.469 1.00 97.44 249 ARG A C 1
ATOM 2005 O O . ARG A 1 249 ? 12.737 15.126 -10.621 1.00 97.44 249 ARG A O 1
ATOM 2012 N N . GLY A 1 250 ? 11.635 13.940 -9.065 1.00 95.50 250 GLY A N 1
ATOM 2013 C CA . GLY A 1 250 ? 11.383 12.753 -9.887 1.00 95.50 250 GLY A CA 1
ATOM 2014 C C . GLY A 1 250 ? 12.616 11.864 -10.098 1.00 95.50 250 GLY A C 1
ATOM 2015 O O . GLY A 1 250 ? 12.663 11.101 -11.060 1.00 95.50 250 GLY A O 1
ATOM 2016 N N . GLU A 1 251 ? 13.624 11.966 -9.231 1.00 97.12 251 GLU A N 1
ATOM 2017 C CA . GLU A 1 251 ? 14.888 11.235 -9.354 1.00 97.12 251 GLU A CA 1
ATOM 2018 C C . GLU A 1 251 ? 14.785 9.834 -8.746 1.00 97.12 251 GLU A C 1
ATOM 2020 O O . GLU A 1 251 ? 14.460 9.674 -7.574 1.00 97.12 251 GLU A O 1
ATOM 2025 N N . LEU A 1 252 ? 15.099 8.800 -9.529 1.00 97.06 252 LEU A N 1
ATOM 2026 C CA . LEU A 1 252 ? 15.002 7.397 -9.108 1.00 97.06 252 LEU A CA 1
ATOM 2027 C C . LEU A 1 252 ? 16.282 6.936 -8.395 1.00 97.06 252 LEU A C 1
ATOM 2029 O O . LEU A 1 252 ? 16.945 5.982 -8.815 1.00 97.06 252 LEU A O 1
ATOM 2033 N N . ASN A 1 253 ? 16.676 7.642 -7.334 1.00 96.12 253 ASN A N 1
ATOM 2034 C CA . ASN A 1 253 ? 17.926 7.392 -6.615 1.00 96.12 253 ASN A CA 1
ATOM 2035 C C . ASN A 1 253 ? 17.813 6.353 -5.491 1.00 96.12 253 ASN A C 1
ATOM 2037 O O . ASN A 1 253 ? 18.838 5.973 -4.931 1.00 96.12 253 ASN A O 1
ATOM 2041 N N . GLY A 1 254 ? 16.620 5.800 -5.260 1.00 95.62 254 GLY A N 1
ATOM 2042 C CA . GLY A 1 254 ? 16.356 4.797 -4.228 1.00 95.62 254 GLY A CA 1
ATOM 2043 C C . GLY A 1 254 ? 16.997 3.430 -4.476 1.00 95.62 254 GLY A C 1
ATOM 2044 O O . GLY A 1 254 ? 17.844 3.251 -5.359 1.00 95.62 254 GLY A O 1
ATOM 2045 N N . ASN A 1 255 ? 16.579 2.441 -3.684 1.00 96.69 255 ASN A N 1
ATOM 2046 C CA . ASN A 1 255 ? 17.091 1.074 -3.792 1.00 96.69 255 ASN A CA 1
ATOM 2047 C C . ASN A 1 255 ? 16.894 0.486 -5.202 1.00 96.69 255 ASN A C 1
ATOM 2049 O O . ASN A 1 255 ? 15.920 0.781 -5.892 1.00 96.69 255 ASN A O 1
ATOM 2053 N N . GLN A 1 256 ? 17.803 -0.398 -5.615 1.00 96.56 256 GLN A N 1
ATOM 2054 C CA . GLN A 1 256 ? 17.648 -1.183 -6.840 1.00 96.56 256 GLN A CA 1
ATOM 2055 C C . GLN A 1 256 ? 16.500 -2.179 -6.673 1.00 96.56 256 GLN A C 1
ATOM 2057 O O . GLN A 1 256 ? 16.547 -3.055 -5.814 1.00 96.56 256 GLN A O 1
ATOM 2062 N N . ASN A 1 257 ? 15.468 -2.036 -7.496 1.00 97.69 257 ASN A N 1
ATOM 2063 C CA . ASN A 1 257 ? 14.254 -2.829 -7.428 1.00 97.69 257 ASN A CA 1
ATOM 2064 C C . ASN A 1 257 ? 13.763 -3.209 -8.827 1.00 97.69 257 ASN A C 1
ATOM 2066 O O . ASN A 1 257 ? 14.156 -2.634 -9.845 1.00 97.69 257 ASN A O 1
ATOM 2070 N N . HIS A 1 258 ? 12.850 -4.172 -8.858 1.00 98.12 258 HIS A N 1
ATOM 2071 C CA . HIS A 1 258 ? 12.092 -4.511 -10.050 1.00 98.12 258 HIS A CA 1
ATOM 2072 C C . HIS A 1 258 ? 10.608 -4.653 -9.723 1.00 98.12 258 HIS A C 1
ATOM 2074 O O . HIS A 1 258 ? 10.225 -4.907 -8.575 1.00 98.12 258 HIS A O 1
ATOM 2080 N N . ILE A 1 259 ? 9.796 -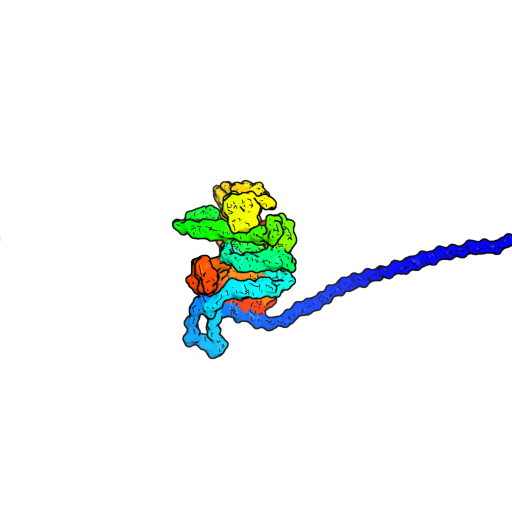4.526 -10.766 1.00 98.38 259 ILE A N 1
ATOM 2081 C CA . ILE A 1 259 ? 8.378 -4.871 -10.763 1.00 98.38 259 ILE A CA 1
ATOM 2082 C C . ILE A 1 259 ? 8.071 -5.758 -11.972 1.00 98.38 259 ILE A C 1
ATOM 2084 O O . ILE A 1 259 ? 8.739 -5.695 -13.009 1.00 98.38 259 ILE A O 1
ATOM 2088 N N . ILE A 1 260 ? 7.030 -6.562 -11.832 1.00 98.38 260 ILE A N 1
ATOM 2089 C CA . ILE A 1 260 ? 6.414 -7.360 -12.875 1.00 98.38 260 ILE A CA 1
ATOM 2090 C C . ILE A 1 260 ? 4.956 -6.927 -12.943 1.00 98.38 260 ILE A C 1
ATOM 2092 O O . ILE A 1 260 ? 4.227 -6.984 -11.953 1.00 98.38 260 ILE A O 1
ATOM 2096 N N . GLU A 1 261 ? 4.546 -6.485 -14.120 1.00 97.88 261 GLU A N 1
ATOM 2097 C CA . GLU A 1 261 ? 3.162 -6.190 -14.439 1.00 97.88 261 GLU A CA 1
ATOM 2098 C C . GLU A 1 261 ? 2.628 -7.298 -15.345 1.00 97.88 261 GLU A C 1
ATOM 2100 O O . GLU A 1 261 ? 3.127 -7.517 -16.447 1.00 97.88 261 GLU A O 1
ATOM 2105 N N . ILE A 1 262 ? 1.624 -8.012 -14.858 1.00 98.31 262 ILE A N 1
ATOM 2106 C CA . ILE A 1 262 ? 1.034 -9.178 -15.501 1.00 98.31 262 ILE A CA 1
ATOM 2107 C C . ILE A 1 262 ? -0.407 -8.831 -15.836 1.00 98.31 262 ILE A C 1
ATOM 2109 O O . ILE A 1 262 ? -1.187 -8.530 -14.938 1.00 98.31 262 ILE A O 1
ATOM 2113 N N . ARG A 1 263 ? -0.792 -8.937 -17.104 1.00 97.62 263 ARG A N 1
ATOM 2114 C CA . ARG A 1 263 ? -2.200 -8.967 -17.500 1.00 97.62 263 ARG A CA 1
ATOM 2115 C C . ARG A 1 263 ? -2.562 -10.394 -17.845 1.00 97.62 263 ARG A C 1
ATOM 2117 O O . ARG A 1 263 ? -2.233 -10.875 -18.925 1.00 97.62 263 ARG A O 1
ATOM 2124 N N . ASN A 1 264 ? -3.204 -11.098 -16.930 1.00 97.25 264 ASN A N 1
ATOM 2125 C CA . ASN A 1 264 ? -3.666 -12.457 -17.174 1.00 97.25 264 ASN A CA 1
ATOM 2126 C C . ASN A 1 264 ? -4.685 -12.822 -16.098 1.00 97.25 264 ASN A C 1
ATOM 2128 O O . ASN A 1 264 ? -4.370 -12.785 -14.914 1.00 97.25 264 ASN A O 1
ATOM 2132 N N . ARG A 1 265 ? -5.897 -13.191 -16.518 1.00 94.50 265 ARG A N 1
ATOM 2133 C CA . ARG A 1 265 ? -7.006 -13.451 -15.595 1.00 94.50 265 ARG A CA 1
ATOM 2134 C C . ARG A 1 265 ? -6.717 -14.625 -14.655 1.00 94.50 265 ARG A C 1
ATOM 2136 O O . ARG A 1 265 ? -6.996 -14.523 -13.466 1.00 94.50 265 ARG A O 1
ATOM 2143 N N . ASP A 1 266 ? -6.120 -15.700 -15.161 1.00 95.75 266 ASP A N 1
ATOM 2144 C CA . ASP A 1 266 ? -5.838 -16.899 -14.367 1.00 95.75 266 ASP A CA 1
ATOM 2145 C C . ASP A 1 266 ? -4.768 -16.621 -13.302 1.00 95.75 266 ASP A C 1
ATOM 2147 O O . ASP A 1 266 ? -4.946 -16.965 -12.135 1.00 95.75 266 ASP A O 1
ATOM 2151 N N . LEU A 1 267 ? -3.693 -15.915 -13.669 1.00 96.69 267 LEU A N 1
ATOM 2152 C CA . LEU A 1 267 ? -2.671 -15.475 -12.718 1.00 96.69 267 LEU A CA 1
ATOM 2153 C C . LEU A 1 267 ? -3.251 -14.476 -11.711 1.00 96.69 267 LEU A C 1
ATOM 2155 O O . LEU A 1 267 ? -3.010 -14.626 -10.517 1.00 96.69 267 LEU A O 1
ATOM 2159 N N . SER A 1 268 ? -4.075 -13.517 -12.145 1.00 97.81 268 SER A N 1
ATOM 2160 C CA . SER A 1 268 ? -4.788 -12.618 -11.228 1.00 97.81 268 SER A CA 1
ATOM 2161 C C . SER A 1 268 ? -5.653 -13.377 -10.221 1.00 97.81 268 SER A C 1
ATOM 2163 O O . SER A 1 268 ? -5.659 -13.016 -9.047 1.00 97.81 268 SER A O 1
ATOM 2165 N N . HIS A 1 269 ? -6.332 -14.451 -10.632 1.00 97.31 269 HIS A N 1
ATOM 2166 C CA . HIS A 1 269 ? -7.110 -15.295 -9.722 1.00 97.31 269 HIS A CA 1
ATOM 2167 C C . HIS A 1 269 ? -6.249 -16.073 -8.722 1.00 97.31 269 HIS A C 1
ATOM 2169 O O . HIS A 1 269 ? -6.674 -16.252 -7.580 1.00 97.31 269 HIS A O 1
ATOM 2175 N N . ILE A 1 270 ? -5.051 -16.513 -9.109 1.00 98.00 270 ILE A N 1
ATOM 2176 C CA . ILE A 1 270 ? -4.116 -17.170 -8.185 1.00 98.00 270 ILE A CA 1
ATOM 2177 C C . ILE A 1 270 ? -3.671 -16.187 -7.095 1.00 98.00 270 ILE A C 1
ATOM 2179 O O . ILE A 1 270 ? -3.793 -16.500 -5.914 1.00 98.00 270 ILE A O 1
ATOM 2183 N N . TYR A 1 271 ? -3.256 -14.970 -7.464 1.00 98.50 271 TYR A N 1
ATOM 2184 C CA . TYR A 1 271 ? -2.913 -13.931 -6.482 1.00 98.50 271 TYR A CA 1
ATOM 2185 C C . TYR A 1 271 ? -4.110 -13.540 -5.608 1.00 98.50 271 TYR A C 1
ATOM 2187 O O . TYR A 1 271 ? -3.957 -13.297 -4.416 1.00 98.50 271 TYR A O 1
ATOM 2195 N N . LEU A 1 272 ? -5.315 -13.501 -6.183 1.00 98.56 272 LEU A N 1
ATOM 2196 C CA . LEU A 1 272 ? -6.534 -13.201 -5.434 1.00 98.56 272 LEU A CA 1
ATOM 2197 C C . LEU A 1 272 ? -6.881 -14.316 -4.440 1.00 98.56 272 LEU A C 1
ATOM 2199 O O . LEU A 1 272 ? -7.481 -14.046 -3.405 1.00 98.56 272 LEU A O 1
ATOM 2203 N N . THR A 1 273 ? -6.513 -15.562 -4.745 1.00 98.31 273 THR A N 1
ATOM 2204 C CA . THR A 1 273 ? -6.693 -16.693 -3.828 1.00 98.31 273 THR A CA 1
ATOM 2205 C C . THR A 1 273 ? -5.799 -16.514 -2.606 1.00 98.31 273 THR A C 1
ATOM 2207 O O . THR A 1 273 ? -6.334 -16.466 -1.505 1.00 98.31 273 THR A O 1
ATOM 2210 N N . GLU A 1 274 ? -4.496 -16.275 -2.801 1.00 96.94 274 GLU A N 1
ATOM 2211 C CA . GLU A 1 274 ? -3.560 -15.925 -1.715 1.00 96.94 274 GLU A CA 1
ATOM 2212 C C . GLU A 1 274 ? -4.067 -14.723 -0.903 1.00 96.94 274 GLU A C 1
ATOM 2214 O O . GLU A 1 274 ? -4.080 -14.739 0.326 1.00 96.94 274 GLU A O 1
ATOM 2219 N N . PHE A 1 275 ? -4.565 -13.687 -1.589 1.00 98.19 275 PHE A N 1
ATOM 2220 C CA . PHE A 1 275 ? -5.144 -12.532 -0.914 1.00 98.19 275 PHE A CA 1
ATOM 2221 C C . PHE A 1 275 ? -6.312 -12.909 -0.006 1.00 98.19 275 PHE A C 1
ATOM 2223 O O . PHE A 1 275 ? -6.361 -12.502 1.153 1.00 98.19 275 PHE A O 1
ATOM 2230 N N . ASN A 1 276 ? -7.255 -13.690 -0.529 1.00 97.88 276 ASN A N 1
ATOM 2231 C CA . ASN A 1 276 ? -8.460 -14.067 0.196 1.00 97.88 276 ASN A CA 1
ATOM 2232 C C . ASN A 1 276 ? -8.183 -15.033 1.356 1.00 97.88 276 ASN A C 1
ATOM 2234 O O . ASN A 1 276 ? -8.976 -15.046 2.295 1.00 97.88 276 ASN A O 1
ATOM 2238 N N . GLU A 1 277 ? -7.100 -15.818 1.309 1.00 94.56 277 GLU A N 1
ATOM 2239 C CA . GLU A 1 277 ? -6.670 -16.661 2.432 1.00 94.56 277 GLU A CA 1
ATOM 2240 C C . GLU A 1 277 ? -6.309 -15.804 3.646 1.00 94.56 277 GLU A C 1
ATOM 2242 O O . GLU A 1 277 ? -6.846 -16.028 4.728 1.00 94.56 277 GLU A O 1
ATOM 2247 N N . MET A 1 278 ? -5.497 -14.762 3.448 1.00 92.81 278 MET A N 1
ATOM 2248 C CA . MET A 1 278 ? -5.147 -13.821 4.516 1.00 92.81 278 MET A CA 1
ATOM 2249 C C . MET A 1 278 ? -6.313 -12.902 4.902 1.00 92.81 278 MET A C 1
ATOM 2251 O O . MET A 1 278 ? -6.466 -12.557 6.066 1.00 92.81 278 MET A O 1
ATOM 2255 N N . TRP A 1 279 ? -7.149 -12.503 3.939 1.00 96.44 279 TRP A N 1
ATOM 2256 C CA . TRP A 1 279 ? -8.311 -11.638 4.182 1.00 96.44 279 TRP A CA 1
ATOM 2257 C C . TRP A 1 279 ? -9.457 -12.339 4.932 1.00 96.44 279 TRP A C 1
ATOM 2259 O O . TRP A 1 279 ? -10.369 -11.679 5.435 1.00 96.44 279 TRP A O 1
ATOM 2269 N N . GLY A 1 280 ? -9.456 -13.676 4.953 1.00 94.69 280 GLY A N 1
ATOM 2270 C CA . GLY A 1 280 ? -10.519 -14.495 5.535 1.00 94.69 280 GLY A CA 1
ATOM 2271 C C . GLY A 1 280 ? -11.766 -14.643 4.656 1.00 94.69 280 GLY A C 1
ATOM 2272 O O . GLY A 1 280 ? -12.842 -14.999 5.148 1.00 94.69 280 GLY A O 1
ATOM 2273 N N . GLY A 1 281 ? -11.650 -14.374 3.351 1.00 95.62 281 GLY A N 1
ATOM 2274 C CA . GLY A 1 281 ? -12.724 -14.556 2.376 1.00 95.62 281 GLY A CA 1
ATOM 2275 C C . GLY A 1 281 ? -12.710 -13.558 1.216 1.00 95.62 281 GLY A C 1
ATOM 2276 O O . GLY A 1 281 ? -11.789 -12.769 1.038 1.00 95.62 281 GLY A O 1
ATOM 2277 N N . SER A 1 282 ? -13.773 -13.593 0.409 1.00 96.12 282 SER A N 1
ATOM 2278 C CA . SER A 1 282 ? -13.953 -12.731 -0.773 1.00 96.12 282 SER A CA 1
ATOM 2279 C C . SER A 1 282 ? -14.823 -11.494 -0.529 1.00 96.12 282 SER A C 1
ATOM 2281 O O . SER A 1 282 ? -15.165 -10.785 -1.474 1.00 96.12 282 SER A O 1
ATOM 2283 N N . GLN A 1 283 ? -15.245 -11.261 0.715 1.00 97.06 283 GLN A N 1
ATOM 2284 C CA . GLN A 1 283 ? -16.064 -10.102 1.063 1.00 97.06 283 GLN A CA 1
ATOM 2285 C C . GLN A 1 283 ? -15.219 -8.827 1.094 1.00 97.06 283 GLN A C 1
ATOM 2287 O O . GLN A 1 283 ? -14.003 -8.877 1.281 1.00 97.06 283 GLN A O 1
ATOM 2292 N N . PHE A 1 284 ? -15.887 -7.679 0.939 1.00 96.69 284 PHE A N 1
ATOM 2293 C CA . PHE A 1 284 ? -15.229 -6.378 1.048 1.00 96.69 284 PHE A CA 1
ATOM 2294 C C . PHE A 1 284 ? -14.652 -6.148 2.446 1.00 96.69 284 PHE A C 1
ATOM 2296 O O . PHE A 1 284 ? -13.536 -5.667 2.569 1.00 96.69 284 PHE A O 1
ATOM 2303 N N . GLN A 1 285 ? -15.388 -6.543 3.486 1.00 95.88 285 GLN A N 1
ATOM 2304 C CA . GLN A 1 285 ? -14.921 -6.497 4.871 1.00 95.88 285 GLN A CA 1
ATOM 2305 C C . GLN A 1 285 ? -13.975 -7.671 5.165 1.00 95.88 285 GLN A C 1
ATOM 2307 O O . GLN A 1 285 ? -14.240 -8.775 4.671 1.00 95.88 285 GLN A O 1
ATOM 2312 N N . PRO A 1 286 ? -12.901 -7.464 5.949 1.00 94.81 286 PRO A N 1
ATOM 2313 C CA . PRO A 1 286 ? -12.026 -8.551 6.370 1.00 94.81 286 PRO A CA 1
ATOM 2314 C C . PRO A 1 286 ? -12.732 -9.467 7.372 1.00 94.81 286 PRO A C 1
ATOM 2316 O O . PRO A 1 286 ? -13.620 -9.043 8.115 1.00 94.81 286 PRO A O 1
ATOM 2319 N N . ASN A 1 287 ? -12.314 -10.729 7.395 1.00 91.38 287 ASN A N 1
ATOM 2320 C CA . ASN A 1 287 ? -12.725 -11.719 8.386 1.00 91.38 287 ASN A CA 1
ATOM 2321 C C . ASN A 1 287 ? -11.466 -12.288 9.068 1.00 91.38 287 ASN A C 1
ATOM 2323 O O . ASN A 1 287 ? -11.019 -13.368 8.681 1.00 91.38 287 ASN A O 1
ATOM 2327 N N . PRO A 1 288 ? -10.866 -11.514 9.990 1.00 81.56 288 PRO A N 1
ATOM 2328 C CA . PRO A 1 288 ? -9.633 -11.883 10.683 1.00 81.56 288 PRO A CA 1
ATOM 2329 C C . PRO A 1 288 ? -9.761 -13.139 11.556 1.00 81.56 288 PRO A C 1
ATOM 2331 O O . PRO A 1 288 ? -10.894 -13.510 11.945 1.00 81.56 288 PRO A O 1
#